Protein AF-A0A367MER3-F1 (afdb_monomer)

InterPro domains:
  IPR008333 Flavoprotein pyridine nucleotide cytochrome reductase-like, FAD-binding domain [PF00970] (16-98)
  IPR017926 Glutamine amidotransferase [PF00117] (105-180)
  IPR017927 FAD-binding domain, ferredoxin reductase-type [PS51384] (2-102)
  IPR017938 Riboflavin synthase-like beta-barrel [SSF63380] (3-99)
  IPR029062 Class I glutamine amidotransferase-like [G3DSA:3.40.50.880] (87-189)
  IPR029062 Class I glutamine amidotransferase-like [SSF52317] (95-185)
  IPR051930 Flavodoxin/Ferredoxin--NADP Reductase [PTHR47878] (1-103)

Secondary structure (DSSP, 8-state):
---EEEEEEEEEEE-SSSEEEEEEE--TT----TT-EEEEEEEETTEEEEEEEE--S-TTSSEEEEEEE--TT-TTHHHHTT--TT-EEEEES--B--HHHHHH--S--------S----GGGHHHHHHTT-EEEEE-TTS-SEEEEE-TTSSS-EEESS-GGGT-BTTTB-HHHHHHHHHHHHHTT--

Radius of gyration: 19.36 Å; Cα contacts (8 Å, |Δi|>4): 309; chains: 1; bounding box: 49×38×54 Å

Solvent-accessible surface area (backbone atoms only — not comparable to full-atom values): 11259 Å² total; per-residue (Å²): 130,80,67,59,43,80,34,39,29,68,41,66,44,74,78,53,94,48,36,34,38,39,31,26,53,46,65,89,84,66,74,60,60,67,76,22,23,27,39,36,30,45,79,52,97,93,38,81,46,69,45,81,41,54,40,68,37,53,68,85,52,82,42,40,28,37,73,47,63,46,38,86,85,36,91,54,32,48,56,60,72,69,63,49,65,70,40,75,36,38,34,41,76,64,60,44,73,49,73,65,44,72,41,63,74,49,98,74,84,87,80,48,73,86,80,86,82,73,74,61,73,91,50,44,69,60,44,42,72,74,52,42,39,83,72,35,53,42,98,84,60,82,44,70,37,26,38,31,37,83,91,48,99,77,47,78,50,62,68,48,42,67,76,80,73,39,43,96,88,80,43,35,45,67,58,56,48,51,53,52,48,51,34,44,74,71,69,74,100

Structure (mmCIF, N/CA/C/O backbone):
data_AF-A0A367MER3-F1
#
_entry.id   AF-A0A367MER3-F1
#
loop_
_atom_site.group_PDB
_atom_site.id
_atom_site.type_symbol
_atom_site.label_atom_id
_atom_site.label_alt_id
_atom_site.label_comp_id
_atom_site.label_asym_id
_atom_site.label_entity_id
_atom_site.label_seq_id
_atom_site.pdbx_PDB_ins_code
_atom_site.Cartn_x
_atom_site.Cartn_y
_atom_site.Cartn_z
_atom_site.occupancy
_atom_site.B_iso_or_equiv
_atom_site.auth_seq_id
_atom_site.auth_comp_id
_atom_site.auth_asym_id
_atom_site.auth_atom_id
_atom_site.pdbx_PDB_model_num
ATOM 1 N N . MET A 1 1 ? 11.721 17.555 10.322 1.00 33.22 1 MET A N 1
ATOM 2 C CA . MET A 1 1 ? 11.819 16.976 11.681 1.00 33.22 1 MET A CA 1
ATOM 3 C C . MET A 1 1 ? 10.950 15.728 11.692 1.00 33.22 1 MET A C 1
ATOM 5 O O . MET A 1 1 ? 9.857 15.783 11.145 1.00 33.22 1 MET A O 1
ATOM 9 N N . SER A 1 2 ? 11.490 14.587 12.112 1.00 50.16 2 SER A N 1
ATOM 10 C CA . SER A 1 2 ? 10.979 13.248 11.782 1.00 50.16 2 SER A CA 1
ATOM 11 C C . SER A 1 2 ? 9.559 12.998 12.309 1.00 50.16 2 SER A C 1
ATOM 13 O O . SER A 1 2 ? 9.316 13.020 13.508 1.00 50.16 2 SER A O 1
ATOM 15 N N . ASN A 1 3 ? 8.628 12.694 11.395 1.00 69.56 3 ASN A N 1
ATOM 16 C CA . ASN A 1 3 ? 7.236 12.274 11.644 1.00 69.56 3 ASN A CA 1
ATOM 17 C C . ASN A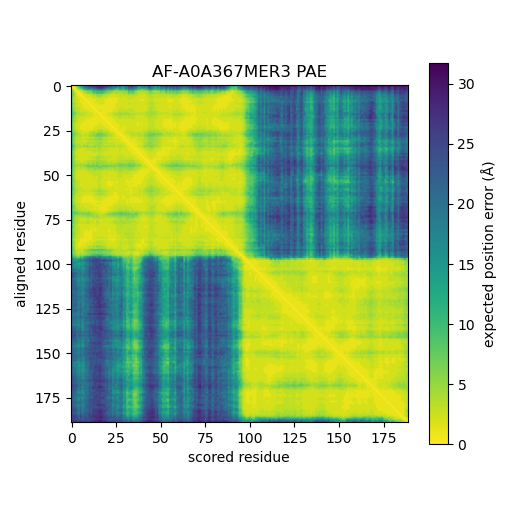 1 3 ? 7.130 10.859 12.267 1.00 69.56 3 ASN A C 1
ATOM 19 O O . ASN A 1 3 ? 6.224 10.086 11.939 1.00 69.56 3 ASN A O 1
ATOM 23 N N . LEU A 1 4 ? 8.080 10.499 13.129 1.00 80.56 4 LEU A N 1
ATOM 24 C CA . LEU A 1 4 ? 8.157 9.197 13.777 1.00 80.56 4 LEU A CA 1
ATOM 25 C C . LEU A 1 4 ? 7.512 9.262 15.167 1.00 80.56 4 LEU A C 1
ATOM 27 O O . LEU A 1 4 ? 7.471 10.314 15.808 1.00 80.56 4 LEU A O 1
ATOM 31 N N . TYR A 1 5 ? 6.945 8.148 15.603 1.00 86.06 5 TYR A N 1
ATOM 32 C CA . TYR A 1 5 ? 6.479 7.924 16.966 1.00 86.06 5 TYR A CA 1
ATOM 33 C C . TYR A 1 5 ? 7.184 6.703 17.537 1.00 86.06 5 TYR A C 1
ATOM 35 O O . TYR A 1 5 ? 7.630 5.841 16.785 1.00 86.06 5 TYR A O 1
ATOM 43 N N . THR A 1 6 ? 7.265 6.639 18.856 1.00 92.19 6 THR A N 1
ATOM 44 C CA . THR A 1 6 ? 7.752 5.459 19.563 1.00 92.19 6 THR A CA 1
ATOM 45 C C . THR A 1 6 ? 6.560 4.584 19.928 1.00 92.19 6 THR A C 1
ATOM 47 O O . THR A 1 6 ? 5.579 5.095 20.467 1.00 92.19 6 THR A O 1
ATOM 50 N N . GLU A 1 7 ? 6.637 3.289 19.633 1.00 94.00 7 GLU A N 1
ATOM 51 C CA . GLU A 1 7 ? 5.746 2.277 20.207 1.00 94.00 7 GLU A CA 1
ATOM 52 C C . GLU A 1 7 ? 6.549 1.317 21.064 1.00 94.00 7 GLU A C 1
ATOM 54 O O . GLU A 1 7 ? 7.728 1.065 20.808 1.00 94.00 7 GLU A O 1
ATOM 59 N N . ARG A 1 8 ? 5.868 0.735 22.046 1.00 97.19 8 ARG A N 1
ATOM 60 C CA . ARG A 1 8 ? 6.427 -0.283 22.919 1.00 97.19 8 ARG A CA 1
ATOM 61 C C . ARG A 1 8 ? 5.975 -1.665 22.476 1.00 97.19 8 ARG A C 1
ATOM 63 O O . ARG A 1 8 ? 4.789 -1.876 22.216 1.00 97.19 8 ARG A O 1
ATOM 70 N N . VAL A 1 9 ? 6.898 -2.614 22.435 1.00 98.12 9 VAL A N 1
ATOM 71 C CA . VAL A 1 9 ? 6.620 -4.023 22.163 1.00 98.12 9 VAL A CA 1
ATOM 72 C C . VAL A 1 9 ? 5.821 -4.617 23.322 1.00 98.12 9 VAL A C 1
ATOM 74 O O . VAL A 1 9 ? 6.190 -4.493 24.489 1.00 98.12 9 VAL A O 1
ATOM 77 N N . LEU A 1 10 ? 4.704 -5.253 22.983 1.00 98.31 10 LEU A N 1
ATOM 78 C CA . LEU A 1 10 ? 3.774 -5.891 23.914 1.00 98.31 10 LEU A CA 1
ATOM 79 C C . LEU A 1 10 ? 3.972 -7.401 23.998 1.00 98.31 10 LEU A C 1
ATOM 81 O O . LEU A 1 10 ? 3.719 -7.973 25.045 1.00 98.31 10 LEU A O 1
ATOM 85 N N . SER A 1 11 ? 4.359 -8.043 22.896 1.00 98.38 11 SER A N 1
ATOM 86 C CA . SER A 1 11 ? 4.678 -9.475 22.845 1.00 98.38 11 SER A CA 1
ATOM 87 C C . SER A 1 11 ? 5.492 -9.789 21.598 1.00 98.38 11 SER A C 1
ATOM 89 O O . SER A 1 11 ? 5.398 -9.079 20.592 1.00 98.38 11 SER A O 1
ATOM 91 N N . VAL A 1 12 ? 6.279 -10.861 21.666 1.00 98.19 12 VAL A N 1
ATOM 92 C CA . VAL A 1 12 ? 7.068 -11.391 20.549 1.00 98.19 12 VAL A CA 1
ATOM 93 C C . VAL A 1 12 ? 6.862 -12.898 20.484 1.00 98.19 12 VAL A C 1
ATOM 95 O O . VAL A 1 12 ? 6.951 -13.587 21.498 1.00 98.19 12 VAL A O 1
ATOM 98 N N . HIS A 1 13 ? 6.597 -13.417 19.290 1.00 97.88 13 HIS A N 1
ATOM 99 C CA . HIS A 1 13 ? 6.420 -14.841 19.049 1.00 97.88 13 HIS A CA 1
ATOM 100 C C . HIS A 1 13 ? 7.311 -15.307 17.896 1.00 97.88 13 HIS A C 1
ATOM 102 O O . HIS A 1 13 ? 7.183 -14.844 16.762 1.00 97.88 13 HIS A O 1
ATOM 108 N N . HIS A 1 14 ? 8.212 -16.251 18.169 1.00 97.56 14 HIS A N 1
ATOM 109 C CA . HIS A 1 14 ? 9.057 -16.869 17.150 1.00 97.56 14 HIS A CA 1
ATOM 110 C C . HIS A 1 14 ? 8.409 -18.148 16.625 1.00 97.56 14 HIS A C 1
ATOM 112 O O . HIS A 1 14 ? 8.345 -19.145 17.336 1.00 97.56 14 HIS A O 1
ATOM 118 N N . TRP A 1 15 ? 7.978 -18.121 15.364 1.00 93.81 15 TRP A N 1
ATOM 119 C CA . TRP A 1 15 ? 7.348 -19.269 14.709 1.00 93.81 15 TRP A CA 1
ATOM 120 C C . TRP A 1 15 ? 8.376 -20.334 14.318 1.00 93.81 15 TRP A C 1
ATOM 122 O O . TRP A 1 15 ? 8.107 -21.526 14.416 1.00 93.81 15 TRP A O 1
ATOM 132 N N . ASN A 1 16 ? 9.551 -19.899 13.849 1.00 94.75 16 ASN A N 1
ATOM 133 C CA . ASN A 1 16 ? 10.696 -20.752 13.522 1.00 94.75 16 ASN A CA 1
ATOM 134 C C . ASN A 1 16 ? 11.986 -19.909 13.409 1.00 94.75 16 ASN A C 1
ATOM 136 O O . ASN A 1 16 ? 12.004 -18.716 13.735 1.00 94.75 16 ASN A O 1
ATOM 140 N N . ASP A 1 17 ? 13.065 -20.511 12.910 1.00 92.75 17 ASP A N 1
ATOM 141 C CA . ASP A 1 17 ? 14.380 -19.869 12.747 1.00 92.75 17 ASP A CA 1
ATOM 142 C C . ASP A 1 17 ? 14.411 -18.746 11.702 1.00 92.75 17 ASP A C 1
ATOM 144 O O . ASP A 1 17 ? 15.360 -17.971 11.654 1.00 92.75 17 ASP A O 1
ATOM 148 N N . THR A 1 18 ? 13.356 -18.611 10.898 1.00 87.94 18 THR A N 1
ATOM 149 C CA . THR A 1 18 ? 13.256 -17.630 9.807 1.00 87.94 18 THR A CA 1
ATOM 150 C C . THR A 1 18 ? 12.112 -16.632 9.972 1.00 87.94 18 THR A C 1
ATOM 152 O O . THR A 1 18 ? 12.101 -15.625 9.272 1.00 87.94 18 THR A O 1
ATOM 155 N N . LEU A 1 19 ? 11.162 -16.864 10.887 1.00 91.00 19 LEU A N 1
ATOM 156 C CA . LEU A 1 19 ? 9.917 -16.093 10.995 1.00 91.00 19 LEU A CA 1
ATOM 157 C C . LEU A 1 19 ? 9.567 -15.763 12.446 1.00 91.00 19 LEU A C 1
ATOM 159 O O . LEU A 1 19 ? 9.727 -16.584 13.355 1.00 91.00 19 LEU A O 1
ATOM 163 N N . PHE A 1 20 ? 9.048 -14.557 12.662 1.00 97.25 20 PHE A N 1
ATOM 164 C CA . PHE A 1 20 ? 8.504 -14.119 13.945 1.00 97.25 20 PHE A CA 1
ATOM 165 C C . PHE A 1 20 ? 7.402 -13.072 13.752 1.00 97.25 20 PHE A C 1
ATOM 167 O O . PHE A 1 20 ? 7.364 -12.376 12.738 1.00 97.25 20 PHE A O 1
ATOM 174 N N . SER A 1 21 ? 6.508 -12.960 14.727 1.00 96.75 21 SER A N 1
ATOM 175 C CA . SER A 1 21 ? 5.581 -11.837 14.851 1.00 96.75 21 SER A CA 1
ATOM 176 C C . SER A 1 21 ? 5.825 -11.089 16.149 1.00 96.75 21 SER A C 1
ATOM 178 O O . SER A 1 21 ? 6.400 -11.618 17.102 1.00 96.75 21 SER A O 1
ATOM 180 N N . PHE A 1 22 ? 5.399 -9.836 16.180 1.00 98.19 22 PHE A N 1
ATOM 181 C CA . PHE A 1 22 ? 5.418 -9.033 17.390 1.00 98.19 22 PHE A CA 1
ATOM 182 C C . PHE A 1 22 ? 4.252 -8.057 17.391 1.00 98.19 22 PHE A C 1
ATOM 184 O O . PHE A 1 22 ? 3.800 -7.585 16.343 1.00 98.19 22 PHE A O 1
ATOM 191 N N . LYS A 1 23 ? 3.773 -7.765 18.596 1.00 98.31 23 LYS A N 1
ATOM 192 C CA . LYS A 1 23 ? 2.712 -6.794 18.849 1.00 98.31 23 LYS A CA 1
ATOM 193 C C . LYS A 1 23 ? 3.307 -5.555 19.479 1.00 98.31 23 LYS A C 1
ATOM 195 O O . LYS A 1 23 ? 4.229 -5.659 20.286 1.00 98.31 23 LYS A O 1
ATOM 200 N N . THR A 1 24 ? 2.754 -4.397 19.165 1.00 97.75 24 THR A N 1
ATOM 201 C CA . THR A 1 24 ? 3.145 -3.126 19.771 1.00 97.75 24 THR A CA 1
ATOM 202 C C . THR A 1 24 ? 1.934 -2.390 20.303 1.00 97.75 24 THR A C 1
ATOM 204 O O . THR A 1 24 ? 0.797 -2.654 19.906 1.00 97.75 24 THR A O 1
ATOM 207 N N . THR A 1 25 ? 2.175 -1.401 21.158 1.00 97.00 25 THR A N 1
ATOM 208 C CA . THR A 1 25 ? 1.181 -0.361 21.407 1.00 97.00 25 THR A CA 1
ATOM 209 C C . THR A 1 25 ? 0.742 0.277 20.085 1.00 97.00 25 THR A C 1
ATOM 211 O O . THR A 1 25 ? 1.429 0.191 19.060 1.00 97.00 25 THR A O 1
ATOM 214 N N . ARG A 1 26 ? -0.454 0.863 20.096 1.00 92.69 26 ARG A N 1
ATOM 215 C CA . ARG A 1 26 ? -0.999 1.616 18.974 1.00 92.69 26 ARG A CA 1
ATOM 216 C C . ARG A 1 26 ? -1.324 3.015 19.451 1.00 92.69 26 ARG A C 1
ATOM 218 O O . ARG A 1 26 ? -2.150 3.188 20.346 1.00 92.69 26 ARG A O 1
ATOM 225 N N . ASN A 1 27 ? -0.761 4.022 18.795 1.00 89.69 27 ASN A N 1
ATOM 226 C CA . ASN A 1 27 ? -1.247 5.385 18.953 1.00 89.69 27 ASN A CA 1
ATOM 227 C C . ASN A 1 27 ? -2.758 5.463 18.611 1.00 89.69 27 ASN A C 1
ATOM 229 O O . ASN A 1 27 ? -3.123 5.186 17.464 1.00 89.69 27 ASN A O 1
ATOM 233 N N . PRO A 1 28 ? -3.646 5.895 19.532 1.00 85.69 28 PRO A N 1
ATOM 234 C CA . PRO A 1 28 ? -5.090 5.973 19.270 1.00 85.69 28 PRO A CA 1
ATOM 235 C C . PRO A 1 28 ? -5.470 6.899 18.103 1.00 85.69 28 PRO A C 1
ATOM 237 O O . PRO A 1 28 ? -6.525 6.743 17.489 1.00 85.69 28 PRO A O 1
ATOM 240 N N . GLY A 1 29 ? -4.607 7.862 17.766 1.00 86.44 29 GLY A N 1
ATOM 241 C CA . GLY A 1 29 ? -4.769 8.740 16.607 1.00 86.44 29 GLY A CA 1
ATOM 242 C C . GLY A 1 29 ? -4.389 8.096 15.268 1.00 86.44 29 GLY A C 1
ATOM 243 O O . GLY A 1 29 ? -4.705 8.656 14.218 1.00 86.44 29 GLY A O 1
ATOM 244 N N . LEU A 1 30 ? -3.727 6.934 15.269 1.00 87.69 30 LEU A N 1
ATOM 245 C CA . LEU A 1 30 ? -3.324 6.231 14.054 1.00 87.69 30 LEU A CA 1
ATOM 246 C C . LEU A 1 30 ? -4.531 5.532 13.415 1.00 87.69 30 LEU A C 1
ATOM 248 O O . LEU A 1 30 ? -4.973 4.458 13.839 1.00 87.69 30 LEU A O 1
ATOM 252 N N . ARG A 1 31 ? -5.056 6.146 12.355 1.00 86.69 31 ARG A N 1
ATOM 253 C CA . ARG A 1 31 ? -6.104 5.573 11.503 1.00 86.69 31 ARG A CA 1
ATOM 254 C C . ARG A 1 31 ? -5.478 4.931 10.269 1.00 86.69 31 ARG A C 1
ATOM 256 O O . ARG A 1 31 ? -4.720 5.588 9.564 1.00 86.69 31 ARG A O 1
ATOM 263 N N . PHE A 1 32 ? -5.840 3.683 9.991 1.00 83.94 32 PHE A N 1
ATOM 264 C CA . PHE A 1 32 ? -5.418 2.944 8.801 1.00 83.94 32 PHE A CA 1
ATOM 265 C C . PHE A 1 32 ? -6.566 2.087 8.253 1.00 83.94 32 PHE A C 1
ATOM 267 O O . PHE A 1 32 ? -7.555 1.821 8.947 1.00 83.94 32 PHE A O 1
ATOM 274 N N . LYS A 1 33 ? -6.445 1.662 6.996 1.00 81.31 33 LYS A N 1
ATOM 275 C CA . LYS A 1 33 ? -7.253 0.579 6.426 1.00 81.31 33 LYS A CA 1
ATOM 276 C C . LYS A 1 33 ? -6.484 -0.732 6.564 1.00 81.31 33 LYS A C 1
ATOM 278 O O . LYS A 1 33 ? -5.286 -0.755 6.289 1.00 81.31 33 LYS A O 1
ATOM 283 N N . THR A 1 34 ? -7.162 -1.805 6.965 1.00 75.44 34 THR A N 1
ATOM 284 C CA . THR A 1 34 ? -6.577 -3.155 6.978 1.00 75.44 34 THR A CA 1
ATOM 285 C C . THR A 1 34 ? -5.937 -3.457 5.618 1.00 75.44 34 THR A C 1
ATOM 287 O O . THR A 1 34 ? -6.560 -3.202 4.590 1.00 75.44 34 THR A O 1
ATOM 290 N N . GLY A 1 35 ? -4.691 -3.941 5.619 1.00 65.38 35 GLY A N 1
ATOM 291 C CA . GLY A 1 35 ? -3.883 -4.159 4.408 1.00 65.38 35 GLY A CA 1
ATOM 292 C C . GLY A 1 35 ? -2.867 -3.051 4.094 1.00 65.38 35 GLY A C 1
ATOM 293 O O . GLY A 1 35 ? -1.983 -3.254 3.267 1.00 65.38 35 GLY A O 1
ATOM 294 N N . GLN A 1 36 ? -2.932 -1.897 4.766 1.00 82.00 36 GLN A N 1
ATOM 295 C CA . GLN A 1 36 ? -1.895 -0.865 4.660 1.00 82.00 36 GLN A CA 1
ATOM 296 C C . GLN A 1 36 ? -0.633 -1.230 5.457 1.00 82.00 36 GLN A C 1
ATOM 298 O O . GLN A 1 36 ? -0.663 -2.016 6.404 1.00 82.00 36 GLN A O 1
ATOM 303 N N . PHE A 1 37 ? 0.487 -0.610 5.096 1.00 86.88 37 PHE A N 1
ATOM 304 C CA . PHE A 1 37 ? 1.771 -0.730 5.776 1.00 86.88 37 PHE A CA 1
ATOM 305 C C . PHE A 1 37 ? 2.203 0.593 6.409 1.00 86.88 37 PHE A C 1
ATOM 307 O O . PHE A 1 37 ? 1.784 1.667 5.985 1.00 86.88 37 PHE A O 1
ATOM 314 N N . VAL A 1 38 ? 3.076 0.527 7.407 1.00 90.75 38 VAL A N 1
ATOM 315 C CA . VAL A 1 38 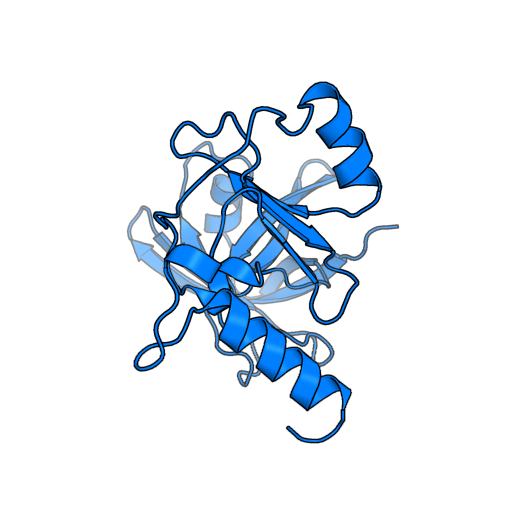? 3.786 1.680 7.984 1.00 90.75 38 VAL A CA 1
ATOM 316 C C . VAL A 1 38 ? 5.286 1.428 7.923 1.00 90.75 38 VAL A C 1
ATOM 318 O O . VAL A 1 38 ? 5.733 0.291 7.790 1.00 90.75 38 VAL A O 1
ATOM 321 N N . MET A 1 39 ? 6.089 2.482 8.018 1.00 91.75 39 MET A N 1
ATOM 322 C CA . MET A 1 39 ? 7.514 2.316 8.268 1.00 91.75 39 MET A CA 1
ATOM 323 C C . MET A 1 39 ? 7.717 2.026 9.750 1.00 91.75 39 MET A C 1
ATOM 325 O O . MET A 1 39 ? 7.264 2.812 10.581 1.00 91.75 39 MET A O 1
ATOM 329 N N . ILE A 1 40 ? 8.444 0.960 10.068 1.00 93.94 40 ILE A N 1
ATOM 330 C CA . ILE A 1 40 ? 8.952 0.702 11.417 1.00 93.94 40 ILE A CA 1
ATOM 331 C C . ILE A 1 40 ? 10.473 0.587 11.402 1.00 93.94 40 ILE A C 1
ATOM 333 O O . ILE A 1 40 ? 11.070 0.287 10.365 1.00 93.94 40 ILE A O 1
ATOM 337 N N . GLY A 1 41 ? 11.119 0.825 12.534 1.00 93.75 41 GLY A N 1
ATOM 338 C CA . GLY A 1 41 ? 12.568 0.754 12.602 1.00 93.75 41 GLY A CA 1
ATOM 339 C C . GLY A 1 41 ? 13.142 0.865 13.998 1.00 93.75 41 GLY A C 1
AT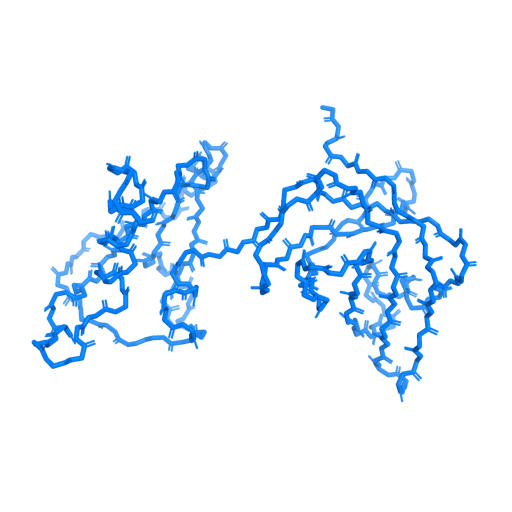OM 340 O O . GLY A 1 41 ? 1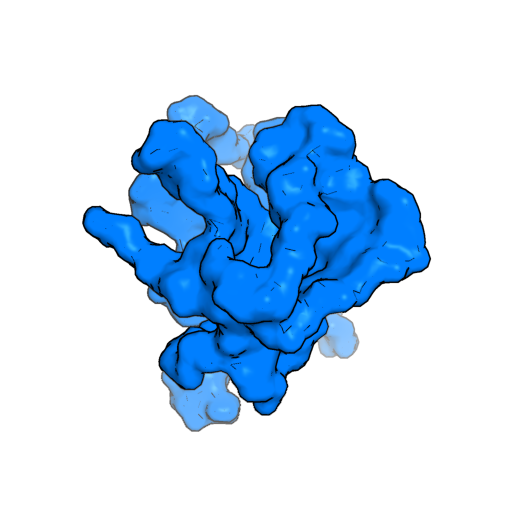2.432 1.084 14.975 1.00 93.75 41 GLY A O 1
ATOM 341 N N . LEU A 1 42 ? 14.461 0.723 14.053 1.00 94.69 42 LEU A N 1
ATOM 342 C CA . LEU A 1 42 ? 15.274 0.836 15.259 1.00 94.69 42 LEU A CA 1
ATOM 343 C C . LEU A 1 42 ? 16.335 1.913 15.056 1.00 94.69 42 LEU A C 1
ATOM 345 O O . LEU A 1 42 ? 16.682 2.253 13.920 1.00 94.69 42 LEU A O 1
ATOM 349 N N . GLU A 1 43 ? 16.847 2.455 16.152 1.00 91.69 43 GLU A N 1
ATOM 350 C CA . GLU A 1 43 ? 18.017 3.321 16.101 1.00 91.69 43 GLU A CA 1
ATOM 351 C C . GLU A 1 43 ? 19.278 2.460 15.972 1.00 91.69 43 GLU A C 1
ATOM 353 O O . GLU A 1 43 ? 19.475 1.502 16.717 1.00 91.69 43 GLU A O 1
ATOM 358 N N . VAL A 1 44 ? 20.115 2.774 14.985 1.00 87.38 44 VAL A N 1
ATOM 359 C CA . VAL A 1 44 ? 21.374 2.080 14.708 1.00 87.38 44 VAL A CA 1
ATOM 360 C C . VAL A 1 44 ? 22.441 3.140 14.468 1.00 87.38 44 VAL A C 1
ATOM 362 O O . VAL A 1 44 ? 22.281 3.992 13.596 1.00 87.38 44 VAL A O 1
ATOM 365 N N . ASP A 1 45 ? 23.508 3.116 15.267 1.00 87.81 45 ASP A N 1
ATOM 366 C CA . ASP A 1 45 ? 24.627 4.067 15.192 1.00 87.81 45 ASP A CA 1
ATOM 367 C C . ASP A 1 45 ? 24.179 5.546 15.225 1.00 87.81 45 ASP A C 1
ATOM 369 O O . ASP A 1 45 ? 24.673 6.394 14.477 1.00 87.81 45 ASP A O 1
ATOM 373 N N . GLY A 1 46 ? 23.186 5.854 16.068 1.00 86.62 46 GLY A N 1
ATOM 374 C CA . GLY A 1 46 ? 22.626 7.202 16.217 1.00 86.62 46 GLY A CA 1
ATOM 375 C C . GLY A 1 46 ? 21.736 7.657 15.054 1.00 86.62 46 GLY A C 1
ATOM 376 O O . GLY A 1 46 ? 21.451 8.850 14.924 1.00 86.62 46 GLY A O 1
ATOM 377 N N . ARG A 1 47 ? 21.328 6.744 14.158 1.00 87.12 47 ARG A N 1
ATOM 378 C CA . ARG A 1 47 ? 20.453 7.041 13.014 1.00 87.12 47 ARG A CA 1
ATOM 379 C C . ARG A 1 47 ? 19.267 6.076 12.935 1.00 87.12 47 ARG A C 1
ATOM 381 O O . ARG A 1 47 ? 19.420 4.885 13.194 1.00 87.12 47 ARG A O 1
ATOM 388 N N . PRO A 1 48 ? 18.079 6.547 12.516 1.00 89.50 48 PRO A N 1
ATOM 389 C CA . PRO A 1 48 ? 16.923 5.678 12.352 1.00 89.50 48 PRO A CA 1
ATOM 390 C C . PRO A 1 48 ? 17.080 4.768 11.130 1.00 89.50 48 PRO A C 1
ATOM 392 O O . PRO A 1 48 ? 17.215 5.239 9.997 1.00 89.50 48 PRO A O 1
ATOM 395 N N . LEU A 1 49 ? 17.000 3.456 11.347 1.00 92.00 49 LEU A N 1
ATOM 396 C CA . LEU A 1 49 ? 16.957 2.451 10.292 1.00 92.00 49 LEU A CA 1
ATOM 397 C C . LEU A 1 49 ? 15.526 1.933 10.119 1.00 92.00 49 LEU A C 1
ATOM 399 O O . LEU A 1 49 ? 15.078 1.055 10.850 1.00 92.00 49 LEU A O 1
ATOM 403 N N . MET A 1 50 ? 14.820 2.465 9.121 1.00 90.31 50 MET A N 1
ATOM 404 C CA . MET A 1 50 ? 13.396 2.193 8.886 1.00 90.31 50 MET A CA 1
ATOM 405 C C . MET A 1 50 ? 13.167 1.241 7.704 1.00 90.31 50 MET A C 1
ATOM 407 O O . MET A 1 50 ? 13.866 1.323 6.690 1.00 90.31 50 MET A O 1
ATOM 411 N N . ARG A 1 51 ? 12.149 0.381 7.778 1.00 89.06 51 ARG A N 1
ATOM 412 C CA . ARG A 1 51 ? 11.642 -0.444 6.665 1.00 89.06 51 ARG A CA 1
ATOM 413 C C . ARG A 1 51 ? 10.116 -0.480 6.672 1.00 89.06 51 ARG A C 1
ATOM 415 O O . ARG A 1 51 ? 9.500 -0.294 7.714 1.00 89.06 51 ARG A O 1
ATOM 422 N N . ALA A 1 52 ? 9.525 -0.707 5.503 1.00 85.56 52 ALA A N 1
ATOM 423 C CA . ALA A 1 52 ? 8.083 -0.863 5.360 1.00 85.56 52 ALA A CA 1
ATOM 424 C C . ALA A 1 52 ? 7.628 -2.210 5.935 1.00 85.56 52 ALA A C 1
ATOM 426 O O . ALA A 1 52 ? 8.242 -3.236 5.645 1.00 85.56 52 ALA A O 1
ATOM 427 N N . TYR A 1 53 ? 6.555 -2.190 6.720 1.00 89.31 53 TYR A N 1
ATOM 428 C CA . TYR A 1 53 ? 5.913 -3.364 7.300 1.00 89.31 53 TYR A CA 1
ATOM 429 C C . TYR A 1 53 ? 4.400 -3.248 7.195 1.00 89.31 53 TYR A C 1
ATOM 431 O O . TYR A 1 53 ? 3.805 -2.282 7.682 1.00 89.31 53 TYR A O 1
ATOM 439 N N . SER A 1 54 ? 3.779 -4.247 6.573 1.00 83.44 54 SER A N 1
ATOM 440 C CA . SER A 1 54 ? 2.326 -4.398 6.565 1.00 83.44 54 SER A CA 1
ATOM 441 C C . SER A 1 54 ? 1.806 -4.516 7.991 1.00 83.44 54 SER A C 1
ATOM 443 O O . SER A 1 54 ? 2.360 -5.270 8.791 1.00 83.44 54 SER A O 1
ATOM 445 N N . ILE A 1 55 ? 0.742 -3.778 8.302 1.00 90.06 55 ILE A N 1
ATOM 446 C CA . ILE A 1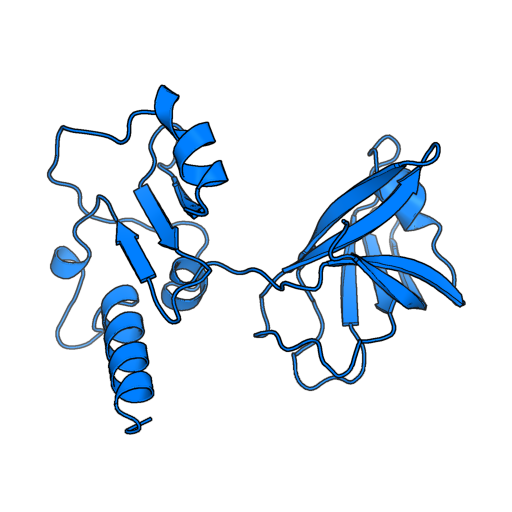 55 ? 0.039 -3.931 9.572 1.00 90.06 55 ILE A CA 1
ATOM 447 C C . ILE A 1 55 ? -0.804 -5.202 9.451 1.00 90.06 55 ILE A C 1
ATOM 449 O O . ILE A 1 55 ? -1.742 -5.253 8.655 1.00 90.06 55 ILE A O 1
ATOM 453 N N . ALA A 1 56 ? -0.426 -6.239 10.193 1.00 87.69 56 ALA A N 1
ATOM 454 C CA . ALA A 1 56 ? -1.092 -7.536 10.179 1.00 87.69 56 ALA A CA 1
ATOM 455 C C . ALA A 1 56 ? -2.373 -7.538 11.027 1.00 87.69 56 ALA A C 1
ATOM 457 O O . ALA A 1 56 ? -3.294 -8.294 10.723 1.00 87.69 56 ALA A O 1
ATOM 458 N N . SER A 1 57 ? -2.459 -6.679 12.050 1.00 87.56 57 SER A N 1
ATOM 459 C CA . SER A 1 57 ? -3.690 -6.524 12.827 1.00 87.56 57 SER A CA 1
ATOM 460 C C . SER A 1 57 ? -4.756 -5.728 12.057 1.00 87.56 57 SER A C 1
ATOM 462 O O . SER A 1 57 ? -4.444 -4.812 11.284 1.00 87.56 57 SER A O 1
ATOM 464 N N . PRO A 1 58 ? -6.046 -6.038 12.253 1.00 76.88 58 PRO A N 1
ATOM 465 C CA . PRO A 1 58 ? -7.135 -5.247 11.703 1.00 76.88 58 PRO A CA 1
ATOM 466 C C . PRO A 1 58 ? -7.229 -3.866 12.366 1.00 76.88 58 PRO A C 1
ATOM 468 O O . PRO A 1 58 ? -6.862 -3.653 13.521 1.00 76.88 58 PRO A O 1
ATOM 471 N N . ASN A 1 59 ? -7.800 -2.901 11.645 1.00 85.62 59 ASN A N 1
ATOM 472 C CA . ASN A 1 59 ? -7.853 -1.505 12.091 1.00 85.62 59 ASN A CA 1
ATOM 473 C C . ASN A 1 59 ? -8.762 -1.203 13.294 1.00 85.62 59 ASN A C 1
ATOM 475 O O . ASN A 1 59 ? -8.738 -0.068 13.782 1.00 85.62 59 ASN A O 1
ATOM 479 N N . TYR A 1 60 ? -9.529 -2.176 13.782 1.00 82.56 60 TYR A N 1
ATOM 480 C CA . TYR A 1 60 ? -10.337 -2.064 14.997 1.00 82.56 60 TYR A CA 1
ATOM 481 C C . TYR A 1 60 ? -9.621 -2.575 16.258 1.00 82.56 60 TYR A C 1
ATOM 483 O O . TYR A 1 60 ? -10.149 -2.396 17.350 1.00 82.56 60 TYR A O 1
ATOM 491 N N . GLU A 1 61 ? -8.437 -3.184 16.142 1.00 90.19 61 GLU A N 1
ATOM 492 C CA . GLU A 1 61 ? -7.684 -3.661 17.307 1.00 90.19 61 GLU A CA 1
ATOM 493 C C . GLU A 1 61 ? -6.915 -2.545 18.021 1.00 90.19 61 GLU A C 1
ATOM 495 O O . GLU A 1 61 ? -6.386 -1.621 17.406 1.00 90.19 61 GLU A O 1
ATOM 500 N N . GLU A 1 62 ? -6.797 -2.646 19.343 1.00 94.00 62 GLU A N 1
ATOM 501 C CA . GLU A 1 62 ? -6.108 -1.650 20.179 1.00 94.00 62 GLU A CA 1
ATOM 502 C C . GLU A 1 62 ? -4.572 -1.730 20.108 1.00 94.00 62 GLU A C 1
ATOM 504 O O . GLU A 1 62 ? -3.879 -0.911 20.706 1.00 94.00 62 GLU A O 1
ATOM 509 N N . HIS A 1 63 ? -4.029 -2.697 19.367 1.00 96.06 63 HIS A N 1
ATOM 510 C CA . HIS A 1 63 ? -2.597 -2.896 19.162 1.00 96.06 63 HIS A CA 1
ATOM 511 C C . HIS A 1 63 ? -2.268 -3.019 17.670 1.00 96.06 63 HIS A C 1
ATOM 513 O O . HIS A 1 63 ? -3.136 -3.282 16.832 1.00 96.06 63 HIS A O 1
ATOM 519 N N . LEU A 1 64 ? -0.997 -2.813 17.331 1.00 95.94 64 LEU A N 1
ATOM 520 C CA . LEU A 1 64 ? -0.482 -3.147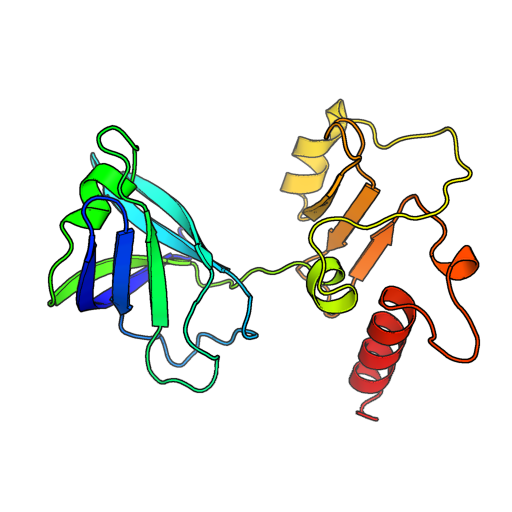 16.005 1.00 95.94 64 LEU A CA 1
ATOM 521 C C . LEU A 1 64 ? 0.192 -4.512 16.079 1.00 95.94 64 LEU A C 1
ATOM 523 O O . LEU A 1 64 ? 0.949 -4.772 17.012 1.00 95.94 64 LEU A O 1
ATOM 527 N N . GLU A 1 65 ? -0.073 -5.374 15.106 1.00 97.06 65 GLU A N 1
ATOM 528 C CA . GLU A 1 65 ? 0.658 -6.627 14.926 1.00 97.06 65 GLU A CA 1
ATOM 529 C C . GLU A 1 65 ? 1.440 -6.585 13.619 1.00 97.06 65 GLU A C 1
ATOM 531 O O . GLU A 1 65 ? 0.953 -6.090 12.601 1.00 97.06 65 GLU A O 1
ATOM 536 N N . PHE A 1 66 ? 2.659 -7.112 13.657 1.00 95.94 66 PHE A N 1
ATOM 537 C CA . PHE A 1 66 ? 3.547 -7.196 12.511 1.00 95.94 66 PHE A CA 1
ATOM 538 C C . PHE A 1 66 ? 4.098 -8.607 12.376 1.00 95.94 66 PHE A C 1
ATOM 540 O O . PHE A 1 66 ? 4.402 -9.277 13.365 1.00 95.94 66 PHE A O 1
ATOM 547 N N . PHE A 1 67 ? 4.280 -9.026 11.128 1.00 94.00 67 PHE A N 1
ATOM 548 C CA . PHE A 1 67 ? 4.963 -10.260 10.774 1.00 94.00 67 PHE A CA 1
ATOM 549 C C . PHE A 1 67 ? 6.292 -9.932 10.099 1.00 94.00 67 PHE A C 1
ATOM 551 O O . PHE A 1 67 ? 6.370 -9.004 9.291 1.00 94.00 67 PHE A O 1
ATOM 558 N N . SER A 1 68 ? 7.348 -10.664 10.446 1.00 92.56 68 SER A N 1
ATOM 559 C CA . SER A 1 68 ? 8.704 -10.359 10.005 1.00 92.56 68 SER A CA 1
ATOM 560 C C . SER A 1 68 ? 9.525 -11.615 9.727 1.00 92.56 68 SER A C 1
ATOM 562 O O . SER A 1 68 ? 9.374 -12.656 10.370 1.00 92.56 68 SER A O 1
ATOM 564 N N . ILE A 1 69 ? 10.433 -11.479 8.761 1.00 88.00 69 ILE A N 1
ATOM 565 C CA . ILE A 1 69 ? 11.455 -12.471 8.441 1.00 88.00 69 ILE A CA 1
ATOM 566 C C . ILE A 1 69 ? 12.735 -12.206 9.242 1.00 88.00 69 ILE A C 1
ATOM 568 O O . ILE A 1 69 ? 13.054 -11.066 9.584 1.00 88.00 69 ILE A O 1
ATOM 572 N N . LYS A 1 70 ? 13.518 -13.255 9.478 1.00 93.00 70 LYS A N 1
ATOM 573 C CA . LYS A 1 70 ? 14.851 -13.188 10.081 1.00 93.00 70 LYS A CA 1
ATOM 574 C C . LYS A 1 70 ? 15.892 -13.376 8.985 1.00 93.00 70 LYS A C 1
ATOM 576 O O . LYS A 1 70 ? 16.026 -14.455 8.417 1.00 93.00 70 LYS A O 1
ATOM 581 N N . VAL A 1 71 ? 16.624 -12.308 8.683 1.00 89.31 71 VAL A N 1
ATOM 582 C CA . VAL A 1 71 ? 17.765 -12.346 7.758 1.00 89.31 71 VAL A CA 1
ATOM 583 C C . VAL A 1 71 ? 19.030 -12.102 8.581 1.00 89.31 71 VAL A C 1
ATOM 585 O O . VAL A 1 71 ? 19.143 -10.992 9.114 1.00 89.31 71 VAL A O 1
ATOM 588 N N . PRO A 1 72 ? 19.950 -13.087 8.698 1.00 80.62 72 PRO A N 1
ATOM 589 C CA . PRO A 1 72 ? 21.121 -13.016 9.580 1.00 80.62 72 PRO A CA 1
ATOM 590 C C . PRO A 1 72 ? 21.957 -11.743 9.415 1.00 80.62 72 PRO A C 1
ATOM 592 O O . PRO A 1 72 ? 22.264 -11.088 10.403 1.00 80.62 72 PRO A O 1
ATOM 595 N N . ASP A 1 73 ? 22.202 -11.326 8.171 1.00 89.06 73 ASP A N 1
ATOM 596 C CA . ASP A 1 73 ? 22.991 -10.127 7.846 1.00 89.06 73 ASP A CA 1
ATOM 597 C C . ASP A 1 73 ? 22.125 -8.966 7.327 1.00 89.06 73 ASP A C 1
ATOM 599 O O . ASP A 1 73 ? 22.610 -7.984 6.762 1.00 89.06 73 ASP A O 1
ATOM 603 N N . GLY A 1 74 ? 20.803 -9.068 7.491 1.00 86.62 74 GLY A N 1
ATOM 604 C CA . GLY A 1 74 ? 19.874 -8.033 7.054 1.00 86.62 74 GLY A CA 1
ATOM 605 C C . GLY A 1 74 ? 20.040 -6.765 7.899 1.00 86.62 74 GLY A C 1
ATOM 606 O O . GLY A 1 74 ? 20.080 -6.876 9.123 1.00 86.62 74 GLY A O 1
ATOM 607 N N . PRO A 1 75 ? 20.060 -5.548 7.320 1.00 87.00 75 PRO A N 1
ATOM 608 C CA . PRO A 1 75 ? 20.340 -4.326 8.080 1.00 87.00 75 PRO A CA 1
ATOM 609 C C . PRO A 1 75 ? 19.444 -4.133 9.313 1.00 87.00 75 PRO A C 1
ATOM 611 O O . PRO A 1 75 ? 19.932 -3.792 10.388 1.00 87.00 75 PRO A O 1
ATOM 614 N N . LEU A 1 76 ? 18.135 -4.371 9.165 1.00 91.25 76 LEU A N 1
ATOM 615 C CA . LEU A 1 76 ? 17.157 -4.189 10.242 1.00 91.25 76 LEU A CA 1
ATOM 616 C C . LEU A 1 76 ? 16.798 -5.507 10.933 1.00 91.25 76 LEU A C 1
ATOM 618 O O . LEU A 1 76 ? 16.834 -5.593 12.154 1.00 91.25 76 LEU A O 1
ATOM 622 N N . THR A 1 77 ? 16.439 -6.534 10.163 1.00 91.31 77 THR A N 1
ATOM 623 C CA . THR A 1 77 ? 15.868 -7.785 10.688 1.00 91.31 77 THR A CA 1
ATOM 624 C C . THR A 1 77 ? 16.848 -8.593 11.530 1.00 91.31 77 THR A C 1
ATOM 626 O O . THR A 1 77 ? 16.406 -9.280 12.444 1.00 91.31 77 THR A O 1
ATOM 629 N N . SER A 1 78 ? 18.159 -8.463 11.284 1.00 91.94 78 SER A N 1
ATOM 630 C CA . SER A 1 78 ? 19.195 -9.070 12.135 1.00 91.94 78 SER A CA 1
ATOM 631 C C . SER A 1 78 ? 19.124 -8.582 13.584 1.00 91.94 78 SER A C 1
ATOM 633 O O . SER A 1 78 ? 19.481 -9.320 14.494 1.00 91.94 78 SER A O 1
ATOM 635 N N . ARG A 1 79 ? 18.614 -7.361 13.800 1.00 93.88 79 ARG A N 1
ATOM 636 C CA . ARG A 1 79 ? 18.413 -6.730 15.112 1.00 93.88 79 ARG A CA 1
ATOM 637 C C . ARG A 1 79 ? 16.976 -6.890 15.597 1.00 93.88 79 ARG A C 1
ATOM 639 O O . ARG A 1 79 ? 16.751 -7.256 16.742 1.00 93.88 79 ARG A O 1
ATOM 646 N N . LEU A 1 80 ? 16.008 -6.667 14.706 1.00 94.00 80 LEU A N 1
ATOM 647 C CA . LEU A 1 80 ? 14.576 -6.722 15.015 1.00 94.00 80 LEU A CA 1
ATOM 648 C C . LEU A 1 80 ? 14.137 -8.100 15.534 1.00 94.00 80 LEU A C 1
ATOM 650 O O . LEU A 1 80 ? 13.241 -8.189 16.363 1.00 94.00 80 LEU A O 1
ATOM 654 N N . GLN A 1 81 ? 14.792 -9.177 15.091 1.00 95.12 81 GLN A N 1
ATOM 655 C CA . GLN A 1 81 ? 14.528 -10.530 15.590 1.00 95.12 81 GLN A CA 1
ATOM 656 C C . GLN A 1 81 ? 14.844 -10.727 17.082 1.00 95.12 81 GLN A C 1
ATOM 658 O O . GLN A 1 81 ? 14.476 -11.756 17.635 1.00 95.12 81 GLN A O 1
ATOM 663 N N . HIS A 1 82 ? 15.553 -9.795 17.721 1.00 96.31 82 HIS A N 1
ATOM 664 C CA . HIS A 1 82 ? 15.931 -9.874 19.132 1.00 96.31 82 HIS A CA 1
ATOM 665 C C . HIS A 1 82 ? 15.054 -9.012 20.047 1.00 96.31 82 HIS A C 1
ATOM 667 O O . HIS A 1 82 ? 15.381 -8.885 21.227 1.00 96.31 82 HIS A O 1
ATOM 673 N N . LEU A 1 83 ? 13.965 -8.436 19.518 1.00 96.56 83 LEU A N 1
ATOM 674 C CA . LEU A 1 83 ? 12.994 -7.679 20.305 1.00 96.56 83 LEU A CA 1
ATOM 675 C C . LEU A 1 83 ? 12.460 -8.496 21.486 1.00 96.56 83 LEU A C 1
ATOM 677 O O . LEU A 1 83 ? 12.240 -9.707 21.389 1.00 96.56 83 LEU A O 1
ATOM 681 N N . LYS A 1 84 ? 12.193 -7.799 22.584 1.00 97.25 84 LYS A N 1
ATOM 682 C CA . LYS A 1 84 ? 11.572 -8.311 23.804 1.00 97.25 84 LYS A CA 1
ATOM 683 C C . LYS A 1 84 ? 10.403 -7.427 24.213 1.00 97.25 84 LYS A C 1
ATOM 685 O O . LYS A 1 84 ? 10.287 -6.277 23.800 1.00 97.25 84 LYS A O 1
ATOM 690 N N . GLU A 1 85 ? 9.526 -7.971 25.046 1.00 97.75 85 GLU A N 1
ATOM 691 C CA . GLU A 1 85 ? 8.470 -7.181 25.677 1.00 97.75 85 GLU A CA 1
ATOM 692 C C . GLU A 1 85 ? 9.061 -5.995 26.440 1.00 97.75 85 GLU A C 1
ATOM 694 O O . GLU A 1 85 ? 10.024 -6.141 27.192 1.00 97.75 85 GLU A O 1
ATOM 699 N N . GLY A 1 86 ? 8.474 -4.818 26.235 1.00 96.69 86 GLY A N 1
ATOM 700 C CA . GLY A 1 86 ? 8.960 -3.567 26.805 1.00 96.69 86 GLY A CA 1
ATOM 701 C C . GLY A 1 86 ? 9.958 -2.805 25.933 1.00 96.69 86 GLY A C 1
ATOM 702 O O . GLY A 1 86 ? 10.124 -1.612 26.180 1.00 96.69 86 GLY A O 1
ATOM 703 N N . ASP A 1 87 ? 10.554 -3.427 24.910 1.00 97.38 87 ASP A N 1
ATOM 704 C CA . ASP A 1 87 ? 11.443 -2.725 23.978 1.00 97.38 87 ASP A CA 1
ATOM 705 C C . ASP A 1 87 ? 10.689 -1.642 23.200 1.00 97.38 87 ASP A C 1
ATOM 707 O O . ASP A 1 87 ? 9.481 -1.733 22.963 1.00 97.38 87 ASP A O 1
ATOM 711 N N . GLU A 1 88 ? 11.419 -0.623 22.763 1.00 96.06 88 GLU A N 1
ATOM 712 C CA . GLU A 1 88 ? 10.881 0.471 21.965 1.00 96.06 88 GLU A CA 1
ATOM 713 C C . GLU A 1 88 ? 11.286 0.340 20.497 1.00 96.06 88 GLU A C 1
ATOM 715 O O . GLU A 1 88 ? 12.412 -0.034 20.163 1.00 96.06 88 GLU A O 1
ATOM 720 N N . LEU A 1 89 ? 10.365 0.696 19.604 1.00 94.56 89 LEU A N 1
ATOM 721 C CA . LEU A 1 89 ? 10.638 0.841 18.180 1.00 94.56 89 LEU A CA 1
ATOM 722 C C . LEU A 1 89 ? 10.005 2.111 17.626 1.00 94.56 89 LEU A C 1
ATOM 724 O O . LEU A 1 89 ? 9.020 2.632 18.148 1.00 94.56 89 LEU A O 1
ATOM 728 N N . MET A 1 90 ? 10.576 2.604 16.534 1.00 94.56 90 MET A N 1
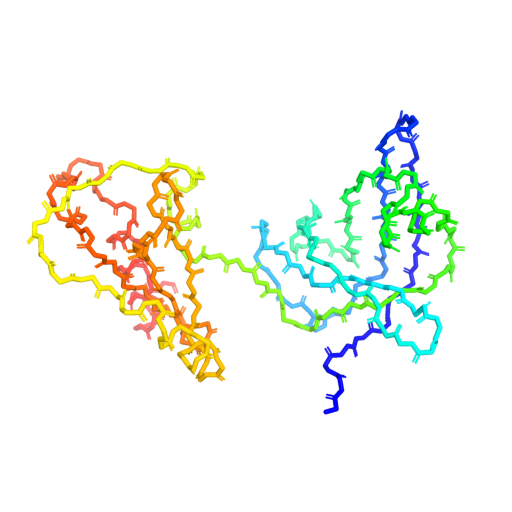ATOM 729 C CA . MET A 1 90 ? 10.058 3.759 15.814 1.00 94.56 90 MET A CA 1
ATOM 730 C C . MET A 1 90 ? 9.019 3.316 14.789 1.00 94.56 90 MET A C 1
ATOM 732 O O . MET A 1 90 ? 9.252 2.357 14.060 1.00 94.56 90 MET A O 1
ATOM 736 N N . GLY A 1 91 ? 7.920 4.057 14.673 1.00 90.62 91 GLY A N 1
ATOM 737 C CA . GLY A 1 91 ? 6.877 3.897 13.661 1.00 90.62 91 GLY A CA 1
ATOM 738 C C . GLY A 1 91 ? 6.578 5.209 12.926 1.00 90.62 91 GLY A C 1
ATOM 739 O O . GLY A 1 91 ? 6.755 6.296 13.473 1.00 90.62 91 GLY A O 1
ATOM 740 N N . SER A 1 92 ? 6.130 5.147 11.671 1.00 89.00 92 SER A N 1
ATOM 741 C CA . SER A 1 92 ? 5.705 6.328 10.902 1.00 89.00 92 SER A CA 1
ATOM 742 C C . SER A 1 92 ? 4.217 6.614 11.038 1.00 89.00 92 SER A C 1
ATOM 744 O O . SER A 1 92 ? 3.398 5.715 10.866 1.00 89.00 92 SER A O 1
ATOM 746 N N . ARG A 1 93 ? 3.844 7.889 11.198 1.00 84.19 93 ARG A N 1
ATOM 747 C CA . ARG A 1 93 ? 2.443 8.334 11.382 1.00 84.19 93 ARG A CA 1
ATOM 748 C C . ARG A 1 93 ? 1.517 8.157 10.178 1.00 84.19 93 ARG A C 1
ATOM 750 O O . ARG A 1 93 ? 0.315 8.346 10.332 1.00 84.19 93 ARG A O 1
ATOM 757 N N . LYS A 1 94 ? 2.051 7.861 8.991 1.00 83.31 94 LYS A N 1
ATOM 758 C CA . LYS A 1 94 ? 1.280 7.773 7.744 1.00 83.31 94 LYS A CA 1
ATOM 759 C C . LYS A 1 94 ? 1.257 6.323 7.254 1.00 83.31 94 LYS A C 1
ATOM 761 O O . LYS A 1 94 ? 2.207 5.914 6.591 1.00 83.31 94 LYS A O 1
ATOM 766 N N . PRO A 1 95 ? 0.199 5.556 7.568 1.00 83.44 95 PRO A N 1
ATOM 767 C CA . PRO A 1 95 ? -0.076 4.296 6.901 1.00 83.44 95 PRO A CA 1
ATOM 768 C C . PRO A 1 95 ? -0.207 4.524 5.400 1.00 83.44 95 PRO A C 1
ATOM 770 O O . PRO A 1 95 ? -0.830 5.486 4.943 1.00 83.44 95 PRO A O 1
ATOM 773 N N . THR A 1 96 ? 0.396 3.637 4.631 1.00 72.06 96 THR A N 1
ATOM 774 C CA . THR A 1 96 ? 0.425 3.686 3.179 1.00 72.06 96 THR A CA 1
ATOM 775 C C . THR A 1 96 ? -0.077 2.367 2.618 1.00 72.06 96 THR A C 1
ATOM 777 O O . THR A 1 96 ? 0.335 1.296 3.034 1.00 72.06 96 THR A O 1
ATOM 780 N N . GLY A 1 97 ? -0.973 2.455 1.648 1.00 73.50 97 GLY A N 1
ATOM 781 C CA . GLY A 1 97 ? -1.332 1.395 0.707 1.00 73.50 97 GLY A CA 1
ATOM 782 C C . GLY A 1 97 ? -1.376 2.027 -0.681 1.00 73.50 97 GLY A C 1
ATOM 783 O O . GLY A 1 97 ? -1.044 3.213 -0.815 1.00 73.50 97 GLY A O 1
ATOM 784 N N . THR A 1 98 ? -1.727 1.277 -1.714 1.00 81.06 98 THR A N 1
ATOM 785 C CA . THR A 1 98 ? -2.036 1.852 -3.031 1.00 81.06 98 THR A CA 1
ATOM 786 C C . THR A 1 98 ? -3.520 1.669 -3.299 1.00 81.06 98 THR A C 1
ATOM 788 O O . THR A 1 98 ? -4.068 0.591 -3.075 1.00 81.06 98 THR A O 1
ATOM 791 N N . LEU A 1 99 ? -4.188 2.730 -3.753 1.00 85.50 99 LEU A N 1
ATOM 792 C CA . LEU A 1 99 ? -5.608 2.677 -4.116 1.00 85.50 99 LEU A CA 1
ATOM 793 C C . LEU A 1 99 ? -5.852 1.629 -5.203 1.00 85.50 99 LEU A C 1
ATOM 795 O O . LEU A 1 99 ? -6.901 0.991 -5.223 1.00 85.50 99 LEU A O 1
ATOM 799 N N . VAL A 1 100 ? -4.878 1.437 -6.091 1.00 90.44 100 VAL A N 1
ATOM 800 C CA . VAL A 1 100 ? -4.960 0.442 -7.161 1.00 90.44 100 VAL A CA 1
ATOM 801 C C . VAL A 1 100 ? -4.932 -0.980 -6.621 1.00 90.44 100 VAL A C 1
ATOM 803 O O . VAL A 1 100 ? -5.768 -1.782 -7.033 1.00 90.44 100 VAL A O 1
ATOM 806 N N . HIS A 1 101 ? -4.061 -1.290 -5.658 1.00 88.69 101 HIS A N 1
ATOM 807 C CA . HIS A 1 101 ? -4.070 -2.611 -5.033 1.00 88.69 101 HIS A CA 1
ATOM 808 C C . HIS A 1 101 ? -5.379 -2.849 -4.266 1.00 88.69 101 HIS A C 1
ATOM 810 O O . HIS A 1 101 ? -5.969 -3.916 -4.400 1.00 88.69 101 HIS A O 1
ATOM 816 N N . ASP A 1 102 ? -5.891 -1.841 -3.547 1.00 86.75 102 ASP A N 1
ATOM 817 C CA . ASP A 1 102 ? -7.200 -1.922 -2.878 1.00 86.75 102 ASP A CA 1
ATOM 818 C C . ASP A 1 102 ? -8.342 -2.211 -3.873 1.00 86.75 102 ASP A C 1
ATOM 820 O O . ASP A 1 102 ? -9.285 -2.926 -3.539 1.00 86.75 102 ASP A O 1
ATOM 824 N N . CYS A 1 103 ? -8.279 -1.659 -5.091 1.00 90.94 103 CYS A N 1
ATOM 825 C CA . CYS A 1 103 ? -9.294 -1.896 -6.119 1.00 90.94 103 CYS A CA 1
ATOM 826 C C . CYS A 1 103 ? -9.190 -3.311 -6.700 1.00 90.94 103 CYS A C 1
ATOM 828 O O . CYS A 1 103 ? -10.185 -4.031 -6.738 1.00 90.94 103 CYS A O 1
ATOM 830 N N . TYR A 1 104 ? -8.011 -3.710 -7.182 1.00 92.06 104 TYR A N 1
ATOM 831 C CA . TYR A 1 104 ? -7.844 -4.982 -7.893 1.00 92.06 104 TYR A CA 1
ATOM 832 C C . TYR A 1 104 ? -7.728 -6.201 -6.977 1.00 92.06 104 TYR A C 1
ATOM 834 O O . TYR A 1 104 ? -8.022 -7.308 -7.430 1.00 92.06 104 TYR A O 1
ATOM 842 N N . ALA A 1 105 ? -7.271 -6.011 -5.734 1.00 86.75 105 ALA A N 1
ATOM 843 C CA . ALA A 1 105 ? -6.904 -7.070 -4.794 1.00 86.75 105 ALA A CA 1
ATOM 844 C C . ALA A 1 105 ? -5.936 -8.108 -5.403 1.00 86.75 105 ALA A C 1
ATOM 846 O O . ALA A 1 105 ? -6.060 -9.312 -5.166 1.00 86.75 105 ALA A O 1
ATOM 847 N N . LYS A 1 106 ? -5.007 -7.640 -6.249 1.00 85.81 106 LYS A N 1
ATOM 848 C CA . LYS A 1 106 ? -4.016 -8.448 -6.971 1.00 85.81 106 LYS A CA 1
ATOM 849 C C . LYS A 1 106 ? -2.703 -7.681 -7.107 1.00 85.81 106 LYS A C 1
ATOM 851 O O . LYS A 1 106 ? -2.723 -6.500 -7.445 1.00 85.81 106 LYS A O 1
ATOM 856 N N . ASP A 1 107 ? -1.588 -8.391 -6.949 1.00 83.31 107 ASP A N 1
ATOM 857 C CA . ASP A 1 107 ? -0.237 -7.856 -7.182 1.00 83.31 107 ASP A CA 1
ATOM 858 C C . ASP A 1 107 ? 0.109 -7.742 -8.673 1.00 83.31 107 ASP A C 1
ATOM 860 O O . ASP A 1 107 ? 0.894 -6.888 -9.077 1.00 83.31 107 ASP A O 1
ATOM 864 N N . VAL A 1 108 ? -0.482 -8.610 -9.501 1.00 92.25 108 VAL A N 1
ATOM 865 C CA . VAL A 1 108 ? -0.273 -8.647 -10.952 1.00 92.25 108 VAL A CA 1
ATOM 866 C C . VAL A 1 108 ? -1.617 -8.506 -11.653 1.00 92.25 108 VAL A C 1
ATOM 868 O O . VAL A 1 108 ? -2.552 -9.275 -11.405 1.00 92.25 108 VAL A O 1
ATOM 871 N N . ILE A 1 109 ? -1.698 -7.529 -12.552 1.00 95.12 109 ILE A N 1
ATOM 872 C CA . ILE A 1 109 ? -2.863 -7.262 -13.396 1.00 95.12 109 ILE A CA 1
ATOM 873 C C . ILE A 1 109 ? -2.459 -7.325 -14.869 1.00 95.12 109 ILE A C 1
ATOM 875 O O . ILE A 1 109 ? -1.284 -7.195 -15.209 1.00 95.12 109 ILE A O 1
ATOM 879 N N . VAL A 1 110 ? -3.438 -7.538 -15.743 1.00 96.75 110 VAL A N 1
ATOM 880 C CA . VAL A 1 110 ? -3.241 -7.531 -17.194 1.00 96.75 110 VAL A CA 1
ATOM 881 C C . VAL A 1 110 ? -4.249 -6.565 -17.783 1.00 96.75 110 VAL A C 1
ATOM 883 O O . VAL A 1 110 ? -5.452 -6.776 -17.650 1.00 96.75 110 VAL A O 1
ATOM 886 N N . GLU A 1 111 ? -3.749 -5.525 -18.439 1.00 97.94 111 GLU A N 1
ATOM 887 C CA . GLU A 1 111 ? -4.556 -4.449 -19.005 1.00 97.94 111 GLU A CA 1
ATOM 888 C C . GLU A 1 111 ? -4.156 -4.158 -20.454 1.00 97.94 111 GLU A C 1
ATOM 890 O O . GLU A 1 111 ? -3.154 -4.662 -20.967 1.00 97.94 111 GLU A O 1
ATOM 895 N N . ARG A 1 112 ? -4.986 -3.382 -21.159 1.00 97.69 112 ARG A N 1
ATOM 896 C CA . ARG A 1 112 ? -4.781 -3.072 -22.582 1.00 97.69 112 ARG A CA 1
ATOM 897 C C . ARG A 1 112 ? -4.144 -1.700 -22.763 1.00 97.69 112 ARG A C 1
ATOM 899 O O . ARG A 1 112 ? -4.636 -0.718 -22.227 1.00 97.69 112 ARG A O 1
ATOM 906 N N . HIS A 1 113 ? -3.114 -1.620 -23.599 1.00 97.56 113 HIS A N 1
ATOM 907 C CA . HIS A 1 113 ? -2.376 -0.385 -23.878 1.00 97.56 113 HIS A CA 1
ATOM 908 C C . HIS A 1 113 ? -2.613 0.099 -25.307 1.00 97.56 113 HIS A C 1
ATOM 910 O O . HIS A 1 113 ? -2.794 -0.700 -26.229 1.00 97.56 113 HIS A O 1
ATOM 916 N N . ARG A 1 114 ? -2.581 1.420 -25.505 1.00 95.06 114 ARG A N 1
ATOM 917 C CA . ARG A 1 114 ? -2.604 2.038 -26.836 1.00 95.06 114 ARG A CA 1
ATOM 918 C C . ARG A 1 114 ? -1.921 3.410 -26.833 1.00 95.06 114 ARG A C 1
ATOM 920 O O . ARG A 1 114 ? -2.519 4.422 -27.186 1.00 95.06 114 ARG A O 1
ATOM 927 N N . HIS A 1 115 ? -0.644 3.436 -26.472 1.00 93.25 115 HIS A N 1
ATOM 928 C CA . HIS A 1 115 ? 0.191 4.640 -26.474 1.00 93.25 115 HIS A CA 1
ATOM 929 C C . HIS A 1 115 ? 1.590 4.344 -27.033 1.00 93.25 115 HIS A C 1
ATOM 931 O O . HIS A 1 115 ? 1.900 3.223 -27.434 1.00 93.25 115 HIS A O 1
ATOM 937 N N . ARG A 1 116 ? 2.412 5.392 -27.133 1.00 90.31 116 ARG A N 1
ATOM 938 C CA . ARG A 1 116 ? 3.828 5.316 -27.537 1.00 90.31 116 ARG A CA 1
ATOM 939 C C . ARG A 1 116 ? 4.745 6.168 -26.657 1.00 90.31 116 ARG A C 1
ATOM 941 O O . ARG A 1 116 ? 5.947 5.939 -26.627 1.00 90.31 116 ARG A O 1
ATOM 948 N N . TYR A 1 117 ? 4.189 7.186 -26.005 1.00 91.19 117 TYR A N 1
ATOM 949 C CA . TYR A 1 117 ? 4.923 7.994 -25.045 1.00 91.19 117 TYR A CA 1
ATOM 950 C C . TYR A 1 117 ? 4.860 7.317 -23.685 1.00 91.19 117 TYR A C 1
ATOM 952 O O . TYR A 1 117 ? 3.784 6.899 -23.262 1.00 91.19 117 TYR A O 1
ATOM 960 N N . GLU A 1 118 ? 6.012 7.261 -23.028 1.00 95.19 118 GLU A N 1
ATOM 961 C CA . GLU A 1 118 ? 6.178 6.708 -21.690 1.00 95.19 118 GLU A CA 1
ATOM 962 C C . GLU A 1 118 ? 6.621 7.793 -20.713 1.00 95.19 118 GLU A C 1
ATOM 964 O O . GLU A 1 118 ? 7.138 8.847 -21.108 1.00 95.19 118 GLU A O 1
ATOM 969 N N . VAL A 1 119 ? 6.454 7.522 -19.419 1.00 94.19 119 VAL A N 1
ATOM 970 C CA . VAL A 1 119 ? 7.004 8.380 -18.369 1.00 94.19 119 VAL A CA 1
ATOM 971 C C . VAL A 1 119 ? 8.527 8.419 -18.494 1.00 94.19 119 VAL A C 1
ATOM 973 O O . VAL A 1 119 ? 9.197 7.393 -18.587 1.00 94.19 119 VAL A O 1
ATOM 976 N N . ASN A 1 120 ? 9.094 9.624 -18.480 1.00 95.25 120 ASN A N 1
ATOM 977 C CA . ASN A 1 120 ? 10.539 9.794 -18.532 1.00 95.25 120 ASN A CA 1
ATOM 978 C C . ASN A 1 120 ? 11.164 9.449 -17.172 1.00 95.25 120 ASN A C 1
ATOM 980 O O . ASN A 1 120 ? 11.088 10.242 -16.230 1.00 95.25 120 ASN A O 1
ATOM 984 N N . ASN A 1 121 ? 11.839 8.301 -17.096 1.00 93.19 121 ASN A N 1
ATOM 985 C CA . ASN A 1 121 ? 12.472 7.812 -15.870 1.00 93.19 121 ASN A CA 1
ATOM 986 C C . ASN A 1 121 ? 13.490 8.795 -15.259 1.00 93.19 121 ASN A C 1
ATOM 988 O O . ASN A 1 121 ? 13.660 8.808 -14.041 1.00 93.19 121 ASN A O 1
ATOM 992 N N . ASN A 1 122 ? 14.100 9.677 -16.060 1.00 95.81 122 ASN A N 1
ATOM 993 C CA . ASN A 1 122 ? 15.031 10.697 -15.560 1.00 95.81 122 ASN A CA 1
ATOM 994 C C . ASN A 1 122 ? 14.351 11.763 -14.682 1.00 95.81 122 ASN A C 1
ATOM 996 O O . ASN A 1 122 ? 15.024 12.432 -13.902 1.00 95.81 122 ASN A O 1
ATOM 1000 N N . LEU A 1 123 ? 13.030 11.935 -14.806 1.00 95.00 123 LEU A N 1
ATOM 1001 C CA . LEU A 1 123 ? 12.249 12.905 -14.033 1.00 95.00 123 LEU A CA 1
ATOM 1002 C C . LEU A 1 123 ? 11.564 12.283 -12.809 1.00 95.00 123 LEU A C 1
ATOM 1004 O O . LEU A 1 123 ? 11.020 13.019 -11.987 1.00 95.00 123 LEU A O 1
ATOM 1008 N N . LEU A 1 124 ? 11.604 10.954 -12.646 1.00 93.44 124 LEU A N 1
ATOM 1009 C CA . LEU A 1 124 ? 10.922 10.276 -11.538 1.00 93.44 124 LEU A CA 1
ATOM 1010 C C . LEU A 1 124 ? 11.334 10.785 -10.156 1.00 93.44 124 LEU A C 1
ATOM 1012 O O . LEU A 1 124 ? 10.427 11.099 -9.388 1.00 93.44 124 LEU A O 1
ATOM 1016 N N . PRO A 1 125 ? 12.633 10.974 -9.837 1.00 94.12 125 PRO A N 1
ATOM 1017 C CA . PRO A 1 125 ? 13.011 11.457 -8.511 1.00 94.12 125 PRO A CA 1
ATOM 1018 C C . PRO A 1 125 ? 12.382 12.814 -8.173 1.00 94.12 125 PRO A C 1
ATOM 1020 O O . PRO A 1 125 ? 12.000 13.050 -7.031 1.00 94.12 125 PRO A O 1
ATOM 1023 N N . GLN A 1 126 ? 12.230 13.695 -9.168 1.00 95.50 126 GLN A N 1
ATOM 1024 C CA . GLN A 1 126 ? 11.612 15.011 -8.986 1.00 95.50 126 GLN A CA 1
ATOM 1025 C C . GLN A 1 126 ? 10.099 14.895 -8.767 1.00 95.50 126 GLN A C 1
ATOM 1027 O O . GLN A 1 126 ? 9.553 15.571 -7.898 1.00 95.50 126 GLN A O 1
ATOM 1032 N N . LEU A 1 127 ? 9.426 14.025 -9.526 1.00 91.25 127 LEU A N 1
ATOM 1033 C CA . LEU A 1 127 ? 7.989 13.771 -9.384 1.00 91.25 127 LEU A CA 1
ATOM 1034 C C . LEU A 1 127 ? 7.660 13.130 -8.028 1.00 91.25 127 LEU A C 1
ATOM 10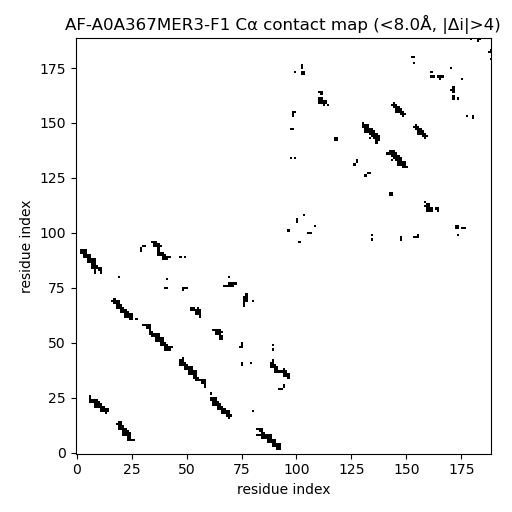36 O O . LEU A 1 127 ? 6.711 13.545 -7.365 1.00 91.25 127 LEU A O 1
ATOM 1040 N N . GLU A 1 128 ? 8.468 12.164 -7.591 1.00 89.38 128 GLU A N 1
ATOM 1041 C CA . GLU A 1 128 ? 8.322 11.517 -6.285 1.00 89.38 128 GLU A CA 1
ATOM 1042 C C . GLU A 1 128 ? 8.602 12.487 -5.137 1.00 89.38 128 GLU A C 1
ATOM 1044 O O . GLU A 1 128 ? 7.845 12.537 -4.166 1.00 89.38 128 GLU A O 1
ATOM 1049 N N . GLN A 1 129 ? 9.633 13.329 -5.269 1.00 87.56 129 GLN A N 1
ATOM 1050 C CA . GLN A 1 129 ? 9.918 14.391 -4.303 1.00 87.56 129 GLN A CA 1
ATOM 1051 C C . GLN A 1 129 ? 8.780 15.420 -4.214 1.00 87.56 129 GLN A C 1
ATOM 1053 O O . GLN A 1 129 ? 8.515 15.941 -3.131 1.00 87.56 129 GLN A O 1
ATOM 1058 N N . ALA A 1 130 ? 8.085 15.686 -5.323 1.00 86.06 130 ALA A N 1
ATOM 1059 C CA . ALA A 1 130 ? 6.896 16.535 -5.360 1.00 86.06 130 ALA A CA 1
ATOM 1060 C C . ALA A 1 130 ? 5.631 15.853 -4.795 1.00 86.06 130 ALA A C 1
ATOM 1062 O O . ALA A 1 130 ? 4.586 16.494 -4.700 1.00 86.06 130 ALA A O 1
ATOM 1063 N N . GLY A 1 131 ? 5.714 14.578 -4.400 1.00 80.06 131 GLY A N 1
ATOM 1064 C CA . GLY A 1 131 ? 4.648 13.850 -3.710 1.00 80.06 131 GLY A CA 1
ATOM 1065 C C . GLY A 1 131 ? 3.854 12.871 -4.576 1.00 80.06 131 GLY A C 1
ATOM 1066 O O . GLY A 1 131 ? 2.928 12.241 -4.060 1.00 80.06 131 GLY A O 1
ATOM 1067 N N . LEU A 1 132 ? 4.194 12.700 -5.859 1.00 84.56 132 LEU A N 1
ATOM 1068 C CA . LEU A 1 132 ? 3.579 11.674 -6.705 1.00 84.56 132 LEU A CA 1
ATOM 1069 C C . LEU A 1 132 ? 4.115 10.288 -6.323 1.00 84.56 132 LEU A C 1
ATOM 1071 O O . LEU A 1 132 ? 5.315 10.097 -6.168 1.00 84.56 132 LEU A O 1
ATOM 1075 N N . LYS A 1 133 ? 3.244 9.291 -6.191 1.00 88.69 133 LYS A N 1
ATOM 1076 C CA . LYS A 1 133 ? 3.636 7.911 -5.887 1.00 88.69 133 LYS A CA 1
ATOM 1077 C C . LYS A 1 133 ? 3.538 7.051 -7.138 1.00 88.69 133 LYS A C 1
ATOM 1079 O O . LYS A 1 133 ? 2.482 7.001 -7.758 1.00 88.69 133 LYS A O 1
ATOM 1084 N N . ILE A 1 134 ? 4.597 6.312 -7.457 1.00 94.88 134 ILE A N 1
ATOM 1085 C CA . ILE A 1 134 ? 4.559 5.257 -8.475 1.00 94.88 134 ILE A CA 1
ATOM 1086 C C . ILE A 1 134 ? 3.991 3.990 -7.831 1.00 94.88 134 ILE A C 1
ATOM 1088 O O . ILE A 1 134 ? 4.624 3.402 -6.954 1.00 94.88 134 ILE A O 1
ATOM 1092 N N . SER A 1 135 ? 2.776 3.596 -8.213 1.00 92.56 135 SER A N 1
ATOM 1093 C CA . SER A 1 135 ? 2.054 2.467 -7.605 1.00 92.56 135 SER A CA 1
ATOM 1094 C C . SER A 1 135 ? 1.952 1.234 -8.500 1.00 92.56 135 SER A C 1
ATOM 1096 O O . SER A 1 135 ? 1.575 0.175 -8.005 1.00 92.56 135 SER A O 1
ATOM 1098 N N . GLY A 1 136 ? 2.327 1.342 -9.777 1.00 95.06 136 GLY A N 1
ATOM 1099 C CA . GLY A 1 136 ? 2.360 0.222 -10.714 1.00 95.06 136 GLY A CA 1
ATOM 1100 C C . GLY A 1 136 ? 3.462 0.380 -11.755 1.00 95.06 136 GLY A C 1
ATOM 1101 O O . GLY A 1 136 ? 3.751 1.490 -12.212 1.00 95.06 136 GLY A O 1
ATOM 1102 N N .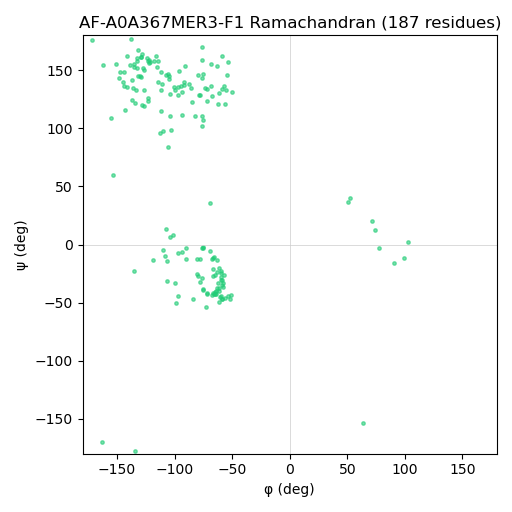 ARG A 1 137 ? 4.080 -0.744 -12.118 1.00 96.88 137 ARG A N 1
ATOM 1103 C CA . ARG A 1 137 ? 5.125 -0.846 -13.141 1.00 96.88 137 ARG A CA 1
ATOM 1104 C C . ARG A 1 137 ? 4.830 -2.005 -14.087 1.00 96.88 137 ARG A C 1
ATOM 1106 O O . ARG A 1 137 ? 4.074 -2.908 -13.728 1.00 96.88 137 ARG A O 1
ATOM 1113 N N . SER A 1 138 ? 5.443 -1.974 -15.267 1.00 96.06 138 SER A N 1
ATOM 1114 C CA . SER A 1 138 ? 5.403 -3.074 -16.231 1.00 96.06 138 SER A CA 1
ATOM 1115 C C . SER A 1 138 ? 5.976 -4.357 -15.618 1.00 96.06 138 SER A C 1
ATOM 1117 O O . SER A 1 138 ? 6.691 -4.315 -14.615 1.00 96.06 138 SER A O 1
ATOM 1119 N N . GLY A 1 139 ? 5.692 -5.516 -16.221 1.00 92.19 139 GLY A N 1
ATOM 1120 C CA . GLY A 1 139 ? 6.137 -6.815 -15.691 1.00 92.19 139 GLY A CA 1
ATOM 1121 C C . GLY A 1 139 ? 7.661 -6.972 -15.571 1.00 92.19 139 GLY A C 1
ATOM 1122 O O . GLY A 1 139 ? 8.133 -7.735 -14.735 1.00 92.19 139 GLY A O 1
ATOM 1123 N N . ASP A 1 140 ? 8.431 -6.228 -16.367 1.00 93.44 140 ASP A N 1
ATOM 1124 C CA . ASP A 1 140 ? 9.895 -6.135 -16.284 1.00 93.44 140 ASP A CA 1
ATOM 1125 C C . ASP A 1 140 ? 10.391 -5.008 -15.350 1.00 93.44 140 ASP A C 1
ATOM 1127 O O . ASP A 1 140 ? 11.593 -4.845 -15.146 1.00 93.44 140 ASP A O 1
ATOM 1131 N N . GLY A 1 141 ? 9.478 -4.219 -14.780 1.00 91.62 141 GLY A N 1
ATOM 1132 C CA . GLY A 1 141 ? 9.747 -3.093 -13.886 1.00 91.62 141 GLY A CA 1
ATOM 1133 C C . GLY A 1 141 ? 10.213 -1.803 -14.574 1.00 91.62 141 GLY A C 1
ATOM 1134 O O . GLY A 1 141 ? 10.411 -0.791 -13.888 1.00 91.62 141 GLY A O 1
ATOM 1135 N N . ALA A 1 142 ? 10.394 -1.811 -15.898 1.00 92.44 142 ALA A N 1
ATOM 1136 C CA . ALA A 1 142 ? 11.051 -0.730 -16.630 1.00 92.44 142 ALA A CA 1
ATOM 1137 C C . ALA A 1 142 ? 10.174 0.520 -16.804 1.00 92.44 142 ALA A C 1
ATOM 1139 O O . ALA A 1 142 ? 10.679 1.647 -16.714 1.00 92.44 142 ALA A O 1
ATOM 1140 N N . LEU A 1 143 ? 8.875 0.331 -17.035 1.00 96.12 143 LEU A N 1
ATOM 1141 C CA . LEU A 1 143 ? 7.918 1.392 -17.332 1.00 96.12 143 LEU A CA 1
ATOM 1142 C C . LEU A 1 143 ? 7.010 1.664 -16.136 1.00 96.12 143 LEU A C 1
ATOM 1144 O O . LEU A 1 143 ? 6.684 0.769 -15.356 1.00 96.12 143 LEU A O 1
ATOM 1148 N N . VAL A 1 144 ? 6.613 2.926 -15.985 1.00 97.38 144 VAL A N 1
ATOM 1149 C CA . VAL A 1 144 ? 5.599 3.343 -15.013 1.00 97.38 144 VAL A CA 1
ATOM 1150 C C . VAL A 1 144 ? 4.229 3.161 -15.637 1.00 97.38 144 VAL A C 1
ATOM 1152 O O . VAL A 1 144 ? 3.935 3.785 -16.651 1.00 97.38 144 VAL A O 1
ATOM 1155 N N . GLU A 1 145 ? 3.386 2.370 -14.980 1.00 98.06 145 GLU A N 1
ATOM 1156 C CA . GLU A 1 145 ? 2.044 2.059 -15.478 1.00 98.06 145 GLU A CA 1
ATOM 1157 C C . GLU A 1 145 ? 0.952 2.770 -14.699 1.00 98.06 145 GLU A C 1
ATOM 1159 O O . GLU A 1 145 ? -0.098 3.089 -15.255 1.00 98.06 145 GLU A O 1
ATOM 1164 N N . VAL A 1 146 ? 1.188 3.014 -13.408 1.00 97.62 146 VAL A N 1
ATOM 1165 C CA . VAL A 1 146 ? 0.198 3.602 -12.510 1.00 97.62 146 VAL A CA 1
ATOM 1166 C C . VAL A 1 146 ? 0.862 4.576 -11.551 1.00 97.62 146 VAL A C 1
ATOM 1168 O O . VAL A 1 146 ? 1.901 4.279 -10.950 1.00 97.62 146 VAL A O 1
ATOM 1171 N N . VAL A 1 147 ? 0.220 5.729 -11.382 1.00 94.50 147 VAL A N 1
ATOM 1172 C CA . VAL A 1 147 ? 0.596 6.749 -10.407 1.00 94.50 147 VAL A CA 1
ATOM 1173 C C . VAL A 1 147 ? -0.581 7.126 -9.516 1.00 94.50 147 VAL A C 1
ATOM 1175 O O . VAL A 1 147 ? -1.743 7.103 -9.926 1.00 94.50 147 VAL A O 1
ATOM 1178 N N . GLU A 1 148 ? -0.269 7.516 -8.288 1.00 91.69 148 GLU A N 1
ATOM 1179 C CA . GLU A 1 148 ? -1.223 7.963 -7.276 1.00 91.69 148 GLU A CA 1
ATOM 1180 C C . GLU A 1 148 ? -0.739 9.260 -6.626 1.00 91.69 148 GLU A C 1
ATOM 1182 O O . GLU A 1 148 ? 0.464 9.491 -6.509 1.00 91.69 148 GLU A O 1
ATOM 1187 N N . ALA A 1 149 ? -1.668 10.092 -6.152 1.00 83.12 149 ALA A N 1
ATOM 1188 C CA . ALA A 1 149 ? -1.353 11.270 -5.340 1.00 83.12 149 ALA A CA 1
ATOM 1189 C C . ALA A 1 149 ? -1.837 11.032 -3.897 1.00 83.12 149 ALA A C 1
ATOM 1191 O O . ALA A 1 149 ? -3.022 11.224 -3.617 1.00 83.12 149 ALA A O 1
ATOM 1192 N N . PRO A 1 150 ? -0.962 10.617 -2.958 1.00 77.56 150 PRO A N 1
ATOM 1193 C CA . PRO A 1 150 ? -1.374 10.165 -1.625 1.00 77.56 150 PRO A CA 1
ATOM 1194 C C . PRO A 1 150 ? -2.001 11.236 -0.723 1.00 77.56 150 PRO A C 1
ATOM 1196 O O . PRO A 1 150 ? -2.464 10.908 0.368 1.00 77.56 150 PRO A O 1
ATOM 1199 N N . GLU A 1 151 ? -1.939 12.514 -1.101 1.00 75.44 151 GLU A N 1
ATOM 1200 C CA . GLU A 1 151 ? -2.585 13.616 -0.372 1.00 75.44 151 GLU A CA 1
ATOM 1201 C C . GLU A 1 151 ? -4.013 13.898 -0.859 1.00 75.44 151 GLU A C 1
ATOM 1203 O O . GLU A 1 151 ? -4.770 14.590 -0.181 1.00 75.44 151 GLU A O 1
ATOM 1208 N N . HIS A 1 152 ? -4.413 13.327 -1.998 1.00 76.31 152 HIS A N 1
ATOM 1209 C CA . HIS A 1 152 ? -5.766 13.442 -2.526 1.00 76.31 152 HIS A CA 1
ATOM 1210 C C . HIS A 1 152 ? -6.637 12.273 -2.022 1.00 76.31 152 HIS A C 1
ATOM 1212 O O . HIS A 1 152 ? -6.169 11.133 -1.993 1.00 76.31 152 HIS A O 1
ATOM 1218 N N . PRO A 1 153 ? -7.916 12.500 -1.650 1.00 70.75 153 PRO A N 1
ATOM 1219 C CA . PRO A 1 153 ? -8.782 11.458 -1.081 1.00 70.75 153 PRO A CA 1
ATOM 1220 C C . PRO A 1 153 ? -8.982 10.247 -2.001 1.00 70.75 153 PRO A C 1
ATOM 1222 O O . PRO A 1 153 ? -9.178 9.132 -1.516 1.00 70.75 153 PRO A O 1
ATOM 1225 N N . TRP A 1 154 ? -8.935 10.467 -3.317 1.00 84.75 154 TRP A N 1
ATOM 1226 C CA . TRP A 1 154 ? -8.863 9.414 -4.326 1.00 84.75 154 TRP A CA 1
ATOM 1227 C C . TRP A 1 154 ? -8.233 9.964 -5.605 1.00 84.75 154 TRP A C 1
ATOM 1229 O O . TRP A 1 154 ? -8.836 10.807 -6.266 1.00 84.75 154 TRP A O 1
ATOM 1239 N N . PHE A 1 155 ? -7.005 9.567 -5.930 1.00 88.62 155 PHE A N 1
ATOM 1240 C CA . PHE A 1 155 ? -6.334 9.961 -7.171 1.00 88.62 155 PHE A CA 1
ATOM 1241 C C . PHE A 1 155 ? -5.510 8.791 -7.688 1.00 88.62 155 PHE A C 1
ATOM 1243 O O . PHE A 1 155 ? -4.545 8.382 -7.043 1.00 88.62 155 PHE A O 1
ATOM 1250 N N . VAL A 1 156 ? -5.894 8.291 -8.856 1.00 93.94 156 VAL A N 1
ATOM 1251 C CA . VAL A 1 156 ? -5.221 7.227 -9.597 1.00 93.94 156 VAL A CA 1
ATOM 1252 C C . VAL A 1 156 ? -5.180 7.658 -11.058 1.00 93.94 156 VAL A C 1
ATOM 1254 O O . VAL A 1 156 ? -6.200 8.094 -11.591 1.00 93.94 156 VAL A O 1
ATOM 1257 N N . ALA A 1 157 ? -4.031 7.509 -11.707 1.00 93.38 157 ALA A N 1
ATOM 1258 C CA . ALA A 1 157 ? -3.902 7.601 -13.156 1.00 93.38 157 ALA A CA 1
ATOM 1259 C C . ALA A 1 157 ? -3.097 6.406 -13.676 1.00 93.38 157 ALA A C 1
ATOM 1261 O O . ALA A 1 157 ? -2.182 5.934 -12.999 1.00 93.38 157 ALA A O 1
ATOM 1262 N N . CYS A 1 158 ? -3.441 5.920 -14.865 1.00 96.88 158 CYS A N 1
ATOM 1263 C CA . CYS A 1 158 ? -2.818 4.758 -15.490 1.00 96.88 158 CYS A CA 1
ATOM 1264 C C . CYS A 1 158 ? -2.507 5.012 -16.971 1.00 96.88 158 CYS A C 1
ATOM 1266 O O . CYS A 1 158 ? -3.188 5.807 -17.616 1.00 96.88 158 CYS A O 1
ATOM 1268 N N . GLN A 1 159 ? -1.485 4.331 -17.496 1.00 96.19 159 GLN A N 1
ATOM 1269 C CA . GLN A 1 159 ? -1.129 4.333 -18.926 1.00 96.19 159 GLN A CA 1
ATOM 1270 C C . GLN A 1 159 ? -2.050 3.432 -19.763 1.00 96.19 159 GLN A C 1
ATOM 1272 O O . GLN A 1 159 ? -2.320 3.710 -20.932 1.00 96.19 159 GLN A O 1
ATOM 1277 N N . PHE A 1 160 ? -2.535 2.341 -19.169 1.00 98.19 160 PHE A N 1
ATOM 1278 C CA . PHE A 1 160 ? -3.474 1.429 -19.812 1.00 98.19 160 PHE A CA 1
ATOM 1279 C C . PHE A 1 160 ? -4.906 1.979 -19.856 1.00 98.19 160 PHE A C 1
ATOM 1281 O O . PHE A 1 160 ? -5.245 2.964 -19.203 1.00 98.19 160 PHE A O 1
ATOM 1288 N N . HIS A 1 161 ? -5.750 1.281 -20.615 1.00 97.88 161 HIS A N 1
ATOM 1289 C CA . HIS A 1 161 ? -7.156 1.571 -20.867 1.00 97.88 161 HIS A CA 1
ATOM 1290 C C . HIS A 1 161 ? -8.073 0.602 -20.095 1.00 97.88 161 HIS A C 1
ATOM 1292 O O . HIS A 1 161 ? -8.519 -0.401 -20.674 1.00 97.88 161 HIS A O 1
ATOM 1298 N N . PRO A 1 162 ? -8.376 0.870 -18.809 1.00 96.75 162 PRO A N 1
ATOM 1299 C CA . PRO A 1 162 ? -9.261 0.019 -18.003 1.00 96.75 162 PRO A CA 1
ATOM 1300 C C . PRO A 1 162 ? -10.690 -0.065 -18.571 1.00 96.75 162 PRO A C 1
ATOM 1302 O O . PRO A 1 162 ? -11.462 -0.977 -18.277 1.00 96.75 162 PRO A O 1
ATOM 1305 N N . GLU A 1 163 ? -11.087 0.892 -19.409 1.00 95.50 163 GLU A N 1
ATOM 1306 C CA . GLU A 1 163 ? -12.389 0.905 -20.070 1.00 95.50 163 GLU A CA 1
ATOM 1307 C C . GLU A 1 163 ? -12.565 -0.264 -21.047 1.00 95.50 163 GLU A C 1
ATOM 1309 O O . GLU A 1 163 ? -13.690 -0.705 -21.273 1.00 95.50 163 GLU A O 1
ATOM 1314 N N . PHE A 1 164 ? -11.476 -0.805 -21.606 1.00 96.44 164 PHE A N 1
ATOM 1315 C CA . PHE A 1 164 ? -11.544 -1.920 -22.555 1.00 96.44 164 PHE A CA 1
ATOM 1316 C C . PHE A 1 164 ? -11.699 -3.289 -21.888 1.00 96.44 164 PHE A C 1
ATOM 1318 O O . PHE A 1 164 ? -11.960 -4.274 -22.586 1.00 96.44 164 PHE A O 1
ATOM 1325 N N . THR A 1 165 ? -11.509 -3.362 -20.573 1.00 95.31 165 THR A N 1
ATOM 1326 C CA . THR A 1 165 ? -11.649 -4.572 -19.750 1.00 95.31 165 THR A CA 1
ATOM 1327 C C . THR A 1 165 ? -12.871 -4.503 -18.825 1.00 95.31 165 THR A C 1
ATOM 1329 O O . THR A 1 165 ? -13.217 -5.499 -18.195 1.00 95.31 165 THR A O 1
ATOM 1332 N N . SER A 1 166 ? -13.580 -3.369 -18.799 1.00 96.44 166 SER A N 1
ATOM 1333 C CA . SER A 1 166 ? -14.852 -3.193 -18.091 1.00 96.44 166 SER A CA 1
ATOM 1334 C C . SER A 1 166 ? -16.030 -3.846 -18.813 1.00 96.44 166 SER A C 1
ATOM 1336 O O . SER A 1 166 ? -16.130 -3.798 -20.041 1.00 96.44 166 SER A O 1
ATOM 1338 N N . THR A 1 167 ? -16.974 -4.416 -18.057 1.00 94.81 167 THR A N 1
ATOM 1339 C CA . THR A 1 167 ? -18.234 -4.945 -18.608 1.00 94.81 167 THR A CA 1
ATOM 1340 C C . THR A 1 167 ? -19.452 -4.485 -17.801 1.00 94.81 167 THR A C 1
ATOM 1342 O O . THR A 1 167 ? -19.322 -4.183 -16.619 1.00 94.81 167 THR A O 1
ATOM 1345 N N . PRO A 1 168 ? -20.670 -4.480 -18.375 1.00 94.69 168 PRO A N 1
ATOM 1346 C CA . PRO A 1 168 ? -21.878 -4.134 -17.620 1.00 94.69 168 PRO A CA 1
ATOM 1347 C C . PRO A 1 168 ? -22.211 -5.085 -16.461 1.00 94.69 168 PRO A C 1
ATOM 1349 O O . PRO A 1 168 ? -22.944 -4.696 -15.559 1.00 94.69 168 PRO A O 1
ATOM 1352 N N . ARG A 1 169 ? -21.731 -6.337 -16.505 1.00 94.44 169 ARG A N 1
ATOM 1353 C CA . ARG A 1 169 ? -22.023 -7.351 -15.477 1.00 94.44 169 ARG A CA 1
ATOM 1354 C C . ARG A 1 169 ? -21.079 -7.239 -14.288 1.00 94.44 169 ARG A C 1
ATOM 1356 O O . ARG A 1 169 ? -21.539 -7.243 -13.154 1.00 94.44 169 ARG A O 1
ATOM 1363 N N . ASP A 1 170 ? -19.785 -7.118 -14.571 1.00 91.69 170 ASP A N 1
ATOM 1364 C CA . ASP A 1 170 ? -18.733 -7.211 -13.552 1.00 91.69 170 ASP A CA 1
ATOM 1365 C C . ASP A 1 170 ? -18.114 -5.842 -13.219 1.00 91.69 170 ASP A C 1
ATOM 1367 O O . ASP A 1 170 ? -17.421 -5.685 -12.214 1.00 91.69 170 ASP A O 1
ATOM 1371 N N . GLY A 1 171 ? -18.375 -4.829 -14.052 1.00 95.31 171 GLY A N 1
ATOM 1372 C CA . GLY A 1 171 ? -17.733 -3.525 -13.972 1.00 95.31 171 GLY A CA 1
ATOM 1373 C C . GLY A 1 171 ? -16.230 -3.620 -14.220 1.00 95.31 171 GLY A C 1
ATOM 1374 O O . GLY A 1 171 ? -15.742 -4.524 -14.899 1.00 95.31 171 GLY A O 1
ATOM 1375 N N . HIS A 1 172 ? -15.498 -2.666 -13.653 1.00 97.81 172 HIS A N 1
ATOM 1376 C CA . HIS A 1 172 ? -14.045 -2.698 -13.603 1.00 97.81 172 HIS A CA 1
ATOM 1377 C C . HIS A 1 172 ? -13.563 -2.111 -12.272 1.00 97.81 172 HIS A C 1
ATOM 1379 O O . HIS A 1 172 ? -14.061 -1.051 -11.873 1.00 97.81 172 HIS A O 1
ATOM 1385 N N . PRO A 1 173 ? -12.578 -2.731 -11.596 1.00 96.38 173 PRO A N 1
ATOM 1386 C CA . PRO A 1 173 ? -12.172 -2.342 -10.248 1.00 96.38 173 PRO A CA 1
ATOM 1387 C C . PRO A 1 173 ? -11.851 -0.854 -10.071 1.00 96.38 173 PRO A C 1
ATOM 1389 O O . PRO A 1 173 ? -12.374 -0.222 -9.154 1.00 96.38 173 PRO A O 1
ATOM 1392 N N . LEU A 1 174 ? -11.057 -0.263 -10.975 1.00 95.62 174 LEU A N 1
ATOM 1393 C CA . LEU A 1 174 ? -10.721 1.168 -10.904 1.00 95.62 174 LEU A CA 1
ATOM 1394 C C . LEU A 1 174 ? -11.942 2.084 -11.053 1.00 95.62 174 LEU A C 1
ATOM 1396 O O . LEU A 1 174 ? -12.024 3.098 -10.364 1.00 95.62 174 LEU A O 1
ATOM 1400 N N . PHE A 1 175 ? -12.907 1.727 -11.907 1.00 97.06 175 PHE A N 1
ATOM 1401 C CA . PHE A 1 175 ? -14.117 2.529 -12.098 1.00 97.06 175 PHE A CA 1
ATOM 1402 C C . PHE A 1 175 ? -15.039 2.432 -10.884 1.00 97.06 175 PHE A C 1
ATOM 1404 O O . PHE A 1 175 ? -15.533 3.455 -10.413 1.00 97.06 175 PHE A O 1
ATOM 1411 N N . SER A 1 176 ? -15.217 1.233 -10.324 1.00 94.50 176 SER A N 1
ATOM 1412 C CA . SER A 1 176 ? -15.959 1.043 -9.073 1.00 94.50 176 SER A CA 1
ATOM 1413 C C . SER A 1 176 ? -15.317 1.826 -7.924 1.00 94.50 176 SER A C 1
ATOM 1415 O O . SER A 1 176 ? -16.010 2.524 -7.185 1.00 94.50 176 SER A O 1
ATOM 1417 N N . GLY A 1 177 ? -13.984 1.778 -7.807 1.00 91.19 177 GLY A N 1
ATOM 1418 C CA . GLY A 1 177 ? -13.224 2.569 -6.839 1.00 91.19 177 GLY A CA 1
ATOM 1419 C C . GLY A 1 177 ? -13.439 4.075 -7.005 1.00 91.19 177 GLY A C 1
ATOM 1420 O O . GLY A 1 177 ? -13.736 4.762 -6.025 1.00 91.19 177 GLY A O 1
ATOM 1421 N N . PHE A 1 178 ? -13.358 4.575 -8.240 1.00 91.94 178 PHE A N 1
ATOM 1422 C CA . PHE A 1 178 ? -13.574 5.984 -8.569 1.00 91.94 178 PHE A CA 1
ATOM 1423 C C . PHE A 1 178 ? -14.993 6.455 -8.227 1.00 91.94 178 PHE A C 1
ATOM 1425 O O . PHE A 1 178 ? -15.168 7.465 -7.544 1.00 91.94 178 PHE A O 1
ATOM 1432 N N . VAL A 1 179 ? -16.019 5.709 -8.650 1.00 93.25 179 VAL A N 1
ATOM 1433 C CA . VAL A 1 179 ? -17.426 6.058 -8.396 1.00 93.25 179 VAL A CA 1
ATOM 1434 C C . VAL A 1 179 ? -17.731 6.039 -6.899 1.00 93.25 179 VAL A C 1
ATOM 1436 O O . VAL A 1 179 ? -18.357 6.969 -6.397 1.00 93.25 179 VAL A O 1
ATOM 1439 N N . ASN A 1 180 ? -17.238 5.044 -6.158 1.00 89.38 180 ASN A N 1
ATOM 1440 C CA . ASN A 1 180 ? -17.403 4.993 -4.703 1.00 89.38 180 ASN A CA 1
ATOM 1441 C C . ASN A 1 180 ? -16.746 6.192 -4.006 1.00 89.38 180 ASN A C 1
ATOM 1443 O O . ASN A 1 180 ? -17.319 6.765 -3.076 1.00 89.38 180 ASN A O 1
ATOM 1447 N N . ALA A 1 181 ? -15.567 6.617 -4.468 1.00 83.81 181 ALA A N 1
ATOM 1448 C CA . ALA A 1 181 ? -14.928 7.824 -3.960 1.00 83.81 181 ALA A CA 1
ATOM 1449 C C . ALA A 1 181 ? -15.743 9.090 -4.261 1.00 83.81 181 ALA A C 1
ATOM 1451 O O . ALA A 1 181 ? -15.882 9.945 -3.385 1.00 83.81 181 ALA A O 1
ATOM 1452 N N . ALA A 1 182 ? -16.333 9.188 -5.455 1.00 86.62 182 ALA A N 1
ATOM 1453 C CA . ALA A 1 182 ? -17.209 10.295 -5.828 1.00 86.62 182 ALA A CA 1
ATOM 1454 C C . ALA A 1 182 ? -18.501 10.322 -4.990 1.00 86.62 182 ALA A C 1
ATOM 1456 O O . ALA A 1 182 ? -18.895 11.382 -4.500 1.00 86.62 182 ALA A O 1
ATOM 1457 N N . LEU A 1 183 ? -19.131 9.165 -4.758 1.00 85.75 183 LEU A N 1
ATOM 1458 C CA . LEU A 1 183 ? -20.305 9.044 -3.887 1.00 85.75 183 LEU A CA 1
ATOM 1459 C C . LEU A 1 183 ? -19.986 9.517 -2.467 1.00 85.75 183 LEU A C 1
ATOM 1461 O O . LEU A 1 183 ? -20.717 10.351 -1.926 1.00 85.75 183 LEU A O 1
ATOM 1465 N N . LYS A 1 184 ? -18.851 9.077 -1.913 1.00 81.44 184 LYS A N 1
ATOM 1466 C CA . LYS A 1 184 ? -18.367 9.519 -0.601 1.00 81.44 184 LYS A CA 1
ATOM 1467 C C . LYS A 1 184 ? -18.110 11.021 -0.549 1.00 81.44 184 LYS A C 1
ATOM 1469 O O . LYS A 1 184 ? -18.524 11.672 0.404 1.00 81.44 184 LYS A O 1
ATOM 1474 N N . TYR A 1 185 ? -17.465 11.582 -1.567 1.00 78.81 185 TYR A N 1
ATOM 1475 C CA . TYR A 1 185 ? -17.235 13.025 -1.651 1.00 78.81 185 TYR A CA 1
ATOM 1476 C C . TYR A 1 185 ? -18.551 13.814 -1.703 1.00 78.81 185 TYR A C 1
ATOM 1478 O O . TYR A 1 185 ? -18.678 14.853 -1.063 1.00 78.81 185 TYR A O 1
ATOM 1486 N N . SER A 1 186 ? -19.558 13.287 -2.404 1.00 90.12 186 SER A N 1
ATOM 1487 C CA . SER A 1 186 ? -20.888 13.899 -2.488 1.00 90.12 186 SER A CA 1
ATOM 1488 C C . SER A 1 186 ? -21.750 13.737 -1.226 1.00 90.12 186 SER A C 1
ATOM 1490 O O . SER A 1 186 ? -22.873 14.237 -1.203 1.00 90.12 186 SER A O 1
ATOM 1492 N N . GLY A 1 187 ? -21.261 13.032 -0.197 1.00 81.75 187 GLY A N 1
ATOM 1493 C CA . GLY A 1 187 ? -22.011 12.739 1.030 1.00 81.75 187 GLY A CA 1
ATOM 1494 C C . GLY A 1 187 ? -23.137 11.714 0.852 1.00 81.75 187 GLY A C 1
ATOM 1495 O O . GLY A 1 187 ? -24.068 11.686 1.650 1.00 81.75 187 GLY A O 1
ATOM 1496 N N . LYS A 1 188 ? -23.084 10.900 -0.211 1.00 64.88 188 LYS A N 1
ATOM 1497 C CA . LYS A 1 188 ? -24.103 9.892 -0.560 1.00 64.88 188 LYS A CA 1
ATOM 1498 C C . LYS A 1 188 ? -23.681 8.453 -0.241 1.00 64.88 188 LYS A C 1
ATOM 1500 O O . LYS A 1 188 ? -24.377 7.527 -0.650 1.00 64.88 188 LYS A O 1
ATOM 1505 N N . ALA A 1 189 ? -22.540 8.273 0.422 1.00 56.62 189 ALA A N 1
ATOM 1506 C CA . ALA A 1 189 ? -21.998 6.978 0.831 1.00 56.62 189 ALA A CA 1
ATOM 1507 C C . ALA A 1 189 ? -21.814 6.916 2.345 1.00 56.62 189 ALA A C 1
ATOM 1509 O O . ALA A 1 189 ? -21.517 7.983 2.933 1.00 56.62 189 ALA A O 1
#

Organism: Pseudomonas aeruginosa (NCBI:txid287)

Nearest PDB structures (foldseek):
  4fk8-assembly2_B  TM=9.154E-01  e=1.133E-15  Burkholderia thailandensis E264
  5thx-assembly1_A  TM=8.978E-01  e=4.121E-15  Neisseria gonorrhoeae MIA_2011_03-10
  4fk8-assembly1_A  TM=9.150E-01  e=1.197E-14  Burkholderia thailandensis E264
  4f7d-assembly1_A  TM=8.964E-01  e=9.563E-15  Burkholderia thailandensis E264
  4b4d-assembly1_A-2  TM=8.945E-01  e=2.626E-14  Xanthomonas citri pv. citri str. 306

pLDDT: mean 89.87, std 8.67, range [33.22, 98.38]

Sequence (189 aa):
MSNLYTERVLSVHHWNDTLFSFKTTRNPGLRFKTGQFVMIGLEVDGRPLMRAYSIASPNYEEHLEFFSIKVPDGPLTSRLQHLKEGDELMGSRKPTGTLVHDCYAKDVIVERHRHRYEVNNNLLPQLEQAGLKISGRSGDGALVEVVEAPEHPWFVACQFHPEFTSTPRDGHPLFSGFVNAALKYSGKA

Foldseek 3Di:
DAQKDKWFWAAKADPDPWKIKTKTADDPPQADAQQWWKWKFDQDPNDTDTDIWHFNDGRPDRITMTMDTADCPDPTNVPVVPDDGGDMMMIHSDTDDDLVCVLPVDPDDDFAADDDDFPDPVCVVVCVVVQKDQRDADPVRPGRAKIARVVDLGGIDGRGDQVVVADPVPGGRNVVSVVVSVCVVVVND

Mean predicted aligned error: 10.8 Å